Protein AF-0000000070640146 (afdb_homodimer)

Solvent-accessible surface area (backbone atoms only — not comparable to full-atom values): 14540 Å² total; per-residue (Å²): 124,73,71,63,58,60,56,58,58,54,58,60,63,57,60,62,78,69,73,69,47,45,34,72,74,40,55,66,82,54,18,33,66,17,26,16,52,87,14,28,31,23,23,22,41,77,42,73,42,95,86,69,48,80,44,79,46,31,33,68,44,93,46,73,46,85,97,49,52,57,40,66,66,50,68,70,32,32,51,48,44,71,47,64,44,87,34,57,41,75,74,30,68,67,73,58,39,98,60,29,64,63,31,42,44,30,68,63,12,51,75,62,26,62,69,59,54,51,50,50,52,34,21,36,63,55,71,52,57,94,90,123,71,69,62,60,59,56,57,57,54,57,62,64,56,58,63,78,67,72,71,46,47,35,72,73,40,56,64,80,55,17,32,66,15,26,15,51,88,15,26,32,23,23,22,40,75,42,73,42,95,85,67,48,78,44,78,47,31,34,70,45,94,48,72,46,85,97,48,52,57,40,67,65,49,68,70,31,32,50,48,43,70,46,62,44,88,32,54,45,76,76,29,68,66,74,59,39,94,64,30,62,62,30,41,43,30,68,64,12,50,75,62,26,61,68,60,54,51,49,50,52,33,24,37,63,53,72,55,54,97,97

InterPro domains:
  IPR009489 PAR1 [PF06521] (21-127)
  IPR009489 PAR1 [PTHR33649] (4-128)

Sequence (262 aa):
MASILFLLFSFLLLHGAQAEIICENLPIGLCSFSIAFSGKRCVLENNVKDNGNMEYQCNSSEIFVKDMNEWIESDKCLNACGLHRKTVGISSDSLLEPHFLARLCSDSCYKNCPNIVDLYHNLAIGEVNNIMASILFLLFSFLLLHGAQAEIICENLPIGLCSFSIAFSGKRCVLENNVKDNGNMEYQCNSSEIFVKDM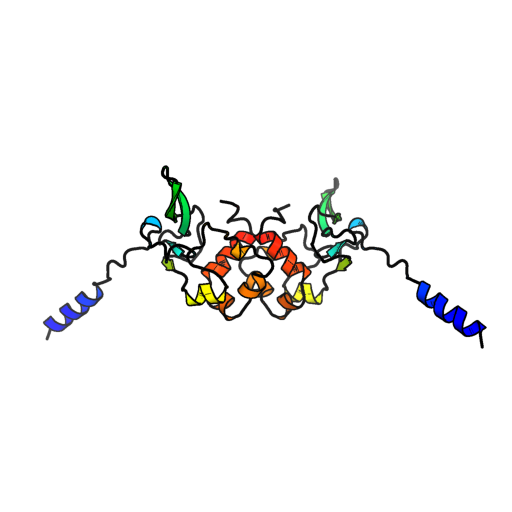NEWIESDKCLNACGLHRKTVGISSDSLLEPHFLARLCSDSCYKNCPNIVDLYHNLAIGEVNNI

Secondary structure (DSSP, 8-state):
-HHHHHHHHHHHT---------GGGS-GGGTTTEE-TTSEEEEEEEEE-TTS-EEEEEEEEEEEPTT--SEE--HHHHHHTT--S--BSSS-HHHHSTTHHHHHTSHHHHTT-HHHHHHHHHHHTTSS---/--HHHHHHHHHHT---------GGGS-GGGTTTEE-TTSEEEEEEEEE-TTS-EEEEEEEEEEE-TT--SEE--HHHHHHTT--S--BSSS-HHHHSTTHHHHHTSHHHHTT-HHHHHHHHHHHTTSSTT-

Radius of gyration: 26.01 Å; Cα contacts (8 Å, |Δi|>4): 444; chains: 2; bounding box: 49×79×85 Å

pLDDT: mean 85.55, std 16.26, range [40.66, 97.75]

Foldseek 3Di:
DVVVVVVVVVVVVCPPVPPWDDQQPDDLQFFQLAATQVQFHKFWAWDQDPVRDIDITIHTDPAGDPPDHGDTFDPQLCVQLPHGSNAGALCGPCLVDPCSVVSCPDCSHVVRRVSSVRSSVCVVVCVRPRD/DVVVVVVVVVVVVCPPVPPWDDQQPDDLQFFQLAATQVQFHKFWAWDQDPVRDIDITIHTDPAGDPPDHGDTFDPQLCVQLPHGSNAGALCGPCLVDPCSVVSCPDCSHVVRRVSSVRSSVCVVVVNRPDD

Structure (mmCIF, N/CA/C/O backbone):
data_AF-0000000070640146-model_v1
#
loop_
_entity.id
_entity.type
_entity.pdbx_description
1 polymer 'Putative PAR1'
#
loop_
_atom_site.group_PDB
_atom_site.id
_atom_site.type_symbol
_atom_site.label_atom_id
_atom_site.label_alt_id
_atom_site.label_comp_id
_atom_site.label_asym_id
_atom_site.label_entity_id
_atom_site.label_seq_id
_atom_site.pdbx_PDB_ins_code
_atom_site.Cartn_x
_atom_site.Cartn_y
_atom_site.Cartn_z
_atom_site.occupancy
_atom_site.B_iso_or_equiv
_atom_site.auth_seq_id
_atom_site.auth_comp_id
_atom_site.auth_asym_id
_atom_site.auth_atom_id
_atom_site.pdbx_PDB_model_num
ATOM 1 N N . MET A 1 1 ? 30.328 -38.594 -40.031 1 44.66 1 MET A N 1
ATOM 2 C CA . MET A 1 1 ? 30.359 -37.375 -39.25 1 44.66 1 MET A CA 1
ATOM 3 C C . MET A 1 1 ? 29.016 -36.625 -39.281 1 44.66 1 MET A C 1
ATOM 5 O O . MET A 1 1 ? 28.828 -35.625 -38.625 1 44.66 1 MET A O 1
ATOM 9 N N . ALA A 1 2 ? 28.266 -36.875 -40.375 1 56.25 2 ALA A N 1
ATOM 10 C CA . ALA A 1 2 ? 27.016 -36.125 -40.562 1 56.25 2 ALA A CA 1
ATOM 11 C C . ALA A 1 2 ? 25.938 -36.594 -39.594 1 56.25 2 ALA A C 1
ATOM 13 O O . ALA A 1 2 ? 25.062 -35.812 -39.219 1 56.25 2 ALA A O 1
ATOM 14 N N . SER A 1 3 ? 26 -37.844 -39.094 1 58.62 3 SER A N 1
ATOM 15 C CA . SER A 1 3 ? 24.891 -38.406 -38.312 1 58.62 3 SER A CA 1
ATOM 16 C C . SER A 1 3 ? 24.875 -37.812 -36.906 1 58.62 3 SER A C 1
ATOM 18 O O . SER A 1 3 ? 23.844 -37.781 -36.219 1 58.62 3 SER A O 1
ATOM 20 N N . ILE A 1 4 ? 26.141 -37.344 -36.438 1 57.31 4 ILE A N 1
ATOM 21 C CA . ILE A 1 4 ? 26.219 -36.938 -35.062 1 57.31 4 ILE A CA 1
ATOM 22 C C . ILE A 1 4 ? 25.516 -35.594 -34.875 1 57.31 4 ILE A C 1
ATOM 24 O O . ILE A 1 4 ? 24.906 -35.344 -33.844 1 57.31 4 ILE A O 1
ATOM 28 N N . LEU A 1 5 ? 25.469 -34.781 -36.031 1 55 5 LEU A N 1
ATOM 29 C CA . LEU A 1 5 ? 24.906 -33.438 -35.844 1 55 5 LEU A CA 1
ATOM 30 C C . LEU A 1 5 ? 23.391 -33.531 -35.688 1 55 5 LEU A C 1
ATOM 32 O O . LEU A 1 5 ? 22.812 -32.688 -35 1 55 5 LEU A O 1
ATOM 36 N N . PHE A 1 6 ? 22.75 -34.625 -36.312 1 52.22 6 PHE A N 1
ATOM 37 C CA . PHE A 1 6 ? 21.297 -34.625 -36.219 1 52.22 6 PHE A CA 1
ATOM 38 C C . PHE A 1 6 ? 20.859 -34.906 -34.781 1 52.22 6 PHE A C 1
ATOM 40 O O . PHE A 1 6 ? 19.797 -34.5 -34.344 1 52.22 6 PHE A O 1
ATOM 47 N N . LEU A 1 7 ? 21.719 -35.781 -34 1 52.28 7 LEU A N 1
ATOM 48 C CA . LEU A 1 7 ? 21.266 -36.188 -32.688 1 52.28 7 LEU A CA 1
ATOM 49 C C . LEU A 1 7 ? 21.344 -35 -31.719 1 52.28 7 LEU A C 1
ATOM 51 O O . LEU A 1 7 ? 20.656 -34.969 -30.688 1 52.28 7 LEU A O 1
ATOM 55 N N . LEU A 1 8 ? 22.344 -34.031 -32.031 1 53.03 8 LEU A N 1
ATOM 56 C CA . LEU A 1 8 ? 22.469 -33 -31.047 1 53.03 8 LEU A CA 1
ATOM 57 C C . LEU A 1 8 ? 21.234 -32.094 -31.047 1 53.03 8 LEU A C 1
ATOM 59 O O . LEU A 1 8 ? 20.828 -31.578 -30.016 1 53.03 8 LEU A O 1
ATOM 63 N N . PHE A 1 9 ? 20.766 -31.859 -32.344 1 50.16 9 PHE A N 1
ATOM 64 C CA . PHE A 1 9 ? 19.641 -30.938 -32.344 1 50.16 9 PHE A CA 1
ATOM 65 C C . PHE A 1 9 ? 18.422 -31.562 -31.703 1 50.16 9 PHE A C 1
ATOM 67 O O . PHE A 1 9 ? 17.484 -30.859 -31.328 1 50.16 9 PHE A O 1
ATOM 74 N N . SER A 1 10 ? 18.328 -32.938 -31.828 1 48.81 10 SER A N 1
ATOM 75 C CA . SER A 1 10 ? 17.109 -33.469 -31.219 1 48.81 10 SER A CA 1
ATOM 76 C C . SER A 1 10 ? 17.078 -33.219 -29.719 1 48.81 10 SER A C 1
ATOM 78 O O . SER A 1 10 ? 16.078 -33.469 -29.062 1 48.81 10 SER A O 1
ATOM 80 N N . PHE A 1 11 ? 18.297 -33.312 -29.078 1 49.56 11 PHE A N 1
ATOM 81 C CA . PHE A 1 11 ? 18.219 -33.125 -27.641 1 49.56 11 PHE A CA 1
ATOM 82 C C . PHE A 1 11 ? 17.594 -31.781 -27.297 1 49.56 11 PHE A C 1
ATOM 84 O O . PHE A 1 11 ? 16.953 -31.625 -26.25 1 49.56 11 PHE A O 1
ATOM 91 N N . LEU A 1 12 ? 17.922 -30.859 -28.078 1 46.97 12 LEU A N 1
ATOM 92 C CA . LEU A 1 12 ? 17.406 -29.562 -27.672 1 46.97 12 LEU A CA 1
ATOM 93 C C . LEU A 1 12 ? 15.875 -29.531 -27.75 1 46.97 12 LEU A C 1
ATOM 95 O O . LEU A 1 12 ? 15.242 -28.609 -27.234 1 46.97 12 LEU A O 1
ATOM 99 N N . LEU A 1 13 ? 15.352 -30.156 -28.734 1 42.88 13 LEU A N 1
ATOM 100 C CA . LEU A 1 13 ? 13.891 -30.078 -28.781 1 42.88 13 LEU A CA 1
ATOM 101 C C . LEU A 1 13 ? 13.281 -30.766 -27.547 1 42.88 13 LEU A C 1
ATOM 103 O O . LEU A 1 13 ? 12.086 -31.062 -27.531 1 42.88 13 LEU A O 1
ATOM 107 N N . LEU A 1 14 ? 14.047 -31.594 -26.828 1 42.25 14 LEU A N 1
ATOM 108 C CA . LEU A 1 14 ? 13.375 -31.875 -25.562 1 42.25 14 LEU A CA 1
ATOM 109 C C . LEU A 1 14 ? 12.883 -30.594 -24.906 1 42.25 14 LEU A C 1
ATOM 111 O O . LEU A 1 14 ? 13.633 -29.953 -24.172 1 42.25 14 LEU A O 1
ATOM 115 N N . HIS A 1 15 ? 12.562 -29.594 -25.719 1 45 15 HIS A N 1
ATOM 116 C CA . HIS A 1 15 ? 11.766 -28.625 -24.969 1 45 15 HIS A CA 1
ATOM 117 C C . HIS A 1 15 ? 10.914 -29.312 -23.906 1 45 15 HIS A C 1
ATOM 119 O O . HIS A 1 15 ? 10.016 -30.094 -24.234 1 45 15 HIS A O 1
ATOM 125 N N . GLY A 1 16 ? 11.484 -29.969 -22.938 1 44.66 16 GLY A N 1
ATOM 126 C CA . GLY A 1 16 ? 10.727 -30.391 -21.781 1 44.66 16 GLY A CA 1
ATOM 127 C C . GLY A 1 16 ? 9.344 -29.766 -21.703 1 44.66 16 GLY A C 1
ATOM 128 O O . GLY A 1 16 ? 9.18 -28.594 -22.031 1 44.66 16 GLY A O 1
ATOM 129 N N . ALA A 1 17 ? 8.281 -30.297 -22.062 1 48.28 17 ALA A N 1
ATOM 130 C CA . ALA A 1 17 ? 6.941 -29.891 -21.656 1 48.28 17 ALA A CA 1
ATOM 131 C C . ALA A 1 17 ? 6.98 -29.094 -20.359 1 48.28 17 ALA A C 1
ATOM 133 O O . ALA A 1 17 ? 7.074 -29.656 -19.281 1 48.28 17 ALA A O 1
ATOM 134 N N . GLN A 1 18 ? 8 -28.203 -20.281 1 58 18 GLN A N 1
ATOM 135 C CA . GLN A 1 18 ? 7.898 -27.438 -19.031 1 58 18 GLN A CA 1
ATOM 136 C C . GLN A 1 18 ? 6.438 -27.188 -18.656 1 58 18 GLN A C 1
ATOM 138 O O . GLN A 1 18 ? 5.645 -26.734 -19.484 1 58 18 GLN A O 1
ATOM 143 N N . ALA A 1 19 ? 5.871 -28.078 -18 1 74.81 19 ALA A N 1
ATOM 144 C CA . ALA A 1 19 ? 4.492 -27.922 -17.531 1 74.81 19 ALA A CA 1
ATOM 145 C C . ALA A 1 19 ? 4.223 -26.5 -17.047 1 74.81 19 ALA A C 1
ATOM 147 O O . ALA A 1 19 ? 5 -25.953 -16.266 1 74.81 19 ALA A O 1
ATOM 148 N N . GLU A 1 20 ? 3.492 -25.688 -17.828 1 92.31 20 GLU A N 1
ATOM 149 C CA . GLU A 1 20 ? 3.037 -24.359 -17.422 1 92.31 20 GLU A CA 1
ATOM 150 C C . GLU A 1 20 ? 2.545 -24.359 -15.969 1 92.31 20 GLU A C 1
ATOM 152 O O . GLU A 1 20 ? 1.999 -25.359 -15.5 1 92.31 20 GLU A O 1
ATOM 157 N N . ILE A 1 21 ? 2.945 -23.391 -15.25 1 96.19 21 ILE A N 1
ATOM 158 C CA . ILE A 1 21 ? 2.434 -23.266 -13.891 1 96.19 21 ILE A CA 1
ATOM 159 C C . ILE A 1 21 ? 0.925 -23.031 -13.93 1 96.19 21 ILE A C 1
ATOM 161 O O . ILE A 1 21 ? 0.461 -22.016 -14.469 1 96.19 21 ILE A O 1
ATOM 165 N N . ILE A 1 22 ? 0.219 -23.953 -13.516 1 97.38 22 ILE A N 1
ATOM 166 C CA . ILE A 1 22 ? -1.214 -23.875 -13.258 1 97.38 22 ILE A CA 1
ATOM 167 C C . ILE A 1 22 ? -1.473 -23.875 -11.758 1 97.38 22 ILE A C 1
ATOM 169 O O . ILE A 1 22 ? -1.086 -24.828 -11.055 1 97.38 22 ILE A O 1
ATOM 173 N N . CYS A 1 23 ? -2.16 -22.828 -11.234 1 97.75 23 CYS A N 1
ATOM 174 C CA . CYS A 1 23 ? -2.266 -22.656 -9.789 1 97.75 23 CYS A CA 1
ATOM 175 C C . CYS A 1 23 ? -2.916 -23.875 -9.141 1 97.75 23 CYS A C 1
ATOM 177 O O . CYS A 1 23 ? -2.424 -24.375 -8.133 1 97.75 23 CYS A O 1
ATOM 179 N N . GLU A 1 24 ? -3.947 -24.484 -9.75 1 97.38 24 GLU A N 1
ATOM 180 C CA . GLU A 1 24 ? -4.719 -25.594 -9.211 1 97.38 24 GLU A CA 1
ATOM 181 C C . GLU A 1 24 ? -3.859 -26.859 -9.102 1 97.38 24 GLU A C 1
ATOM 183 O O . GLU A 1 24 ? -4.203 -27.781 -8.359 1 97.38 24 GLU A O 1
ATOM 188 N N . ASN A 1 25 ? -2.729 -26.781 -9.812 1 96.75 25 ASN A N 1
ATOM 189 C CA . ASN A 1 25 ? -1.86 -27.953 -9.82 1 96.75 25 ASN A CA 1
ATOM 190 C C . ASN A 1 25 ? -0.647 -27.766 -8.914 1 96.75 25 ASN A C 1
ATOM 192 O O . ASN A 1 25 ? 0.184 -28.672 -8.789 1 96.75 25 ASN A O 1
ATOM 196 N N . LEU A 1 26 ? -0.519 -26.609 -8.328 1 96.12 26 LEU A N 1
ATOM 197 C CA . LEU A 1 26 ? 0.633 -26.359 -7.469 1 96.12 26 LEU A CA 1
ATOM 198 C C . LEU A 1 26 ? 0.457 -27 -6.102 1 96.12 26 LEU A C 1
ATOM 200 O O . LEU A 1 26 ? -0.642 -26.984 -5.543 1 96.12 26 LEU A O 1
ATOM 204 N N . PRO A 1 27 ? 1.642 -27.594 -5.66 1 95.06 27 PRO A N 1
ATOM 205 C CA . PRO A 1 27 ? 1.584 -27.984 -4.25 1 95.06 27 PRO A CA 1
ATOM 206 C C . PRO A 1 27 ? 1.305 -26.812 -3.322 1 95.06 27 PRO A C 1
ATOM 208 O O . PRO A 1 27 ? 1.714 -25.672 -3.613 1 95.06 27 PRO A O 1
ATOM 211 N N . ILE A 1 28 ? 0.659 -27.094 -2.158 1 93.94 28 ILE A N 1
ATOM 212 C CA . ILE A 1 28 ? 0.266 -26.078 -1.187 1 93.94 28 ILE A CA 1
ATOM 213 C C . ILE A 1 28 ? 1.483 -25.25 -0.789 1 93.94 28 ILE A C 1
ATOM 215 O O . ILE A 1 28 ? 1.383 -24.031 -0.624 1 93.94 28 ILE A O 1
ATOM 219 N N . GLY A 1 29 ? 2.605 -25.891 -0.676 1 93.81 29 GLY A N 1
ATOM 220 C CA . GLY A 1 29 ? 3.82 -25.234 -0.225 1 93.81 29 GLY A CA 1
ATOM 221 C C . GLY A 1 29 ? 4.438 -24.328 -1.281 1 93.81 29 GLY A C 1
ATOM 222 O O . GLY A 1 29 ? 5.441 -23.656 -1.023 1 93.81 29 GLY A O 1
ATOM 223 N N . LEU A 1 30 ? 3.783 -24.141 -2.438 1 95.75 30 LEU A N 1
ATOM 224 C CA . LEU A 1 30 ? 4.312 -23.312 -3.512 1 95.75 30 LEU A CA 1
ATOM 225 C C . LEU A 1 30 ? 3.242 -22.359 -4.047 1 95.75 30 LEU A C 1
ATOM 227 O O . LEU A 1 30 ? 3.465 -21.656 -5.035 1 95.75 30 LEU A O 1
ATOM 231 N N . CYS A 1 31 ? 2.168 -22.25 -3.381 1 96.31 31 CYS A N 1
ATOM 232 C CA . CYS A 1 31 ? 0.994 -21.562 -3.898 1 96.31 31 CYS A CA 1
ATOM 233 C C . CYS A 1 31 ? 1.116 -20.062 -3.695 1 96.31 31 CYS A C 1
ATOM 235 O O . CYS A 1 31 ? 1.128 -19.297 -4.664 1 96.31 31 CYS A O 1
ATOM 237 N N . SER A 1 32 ? 1.193 -19.734 -2.408 1 95.5 32 SER A N 1
ATOM 238 C CA . SER A 1 32 ? 1.231 -18.312 -2.082 1 95.5 32 SER A CA 1
ATOM 239 C C . SER A 1 32 ? 2.441 -17.625 -2.715 1 95.5 32 SER A C 1
ATOM 241 O O . SER A 1 32 ? 3.543 -18.188 -2.709 1 95.5 32 SER A O 1
ATOM 243 N N . PHE A 1 33 ? 2.131 -16.469 -3.32 1 96.25 33 PHE A N 1
ATOM 244 C CA . PHE A 1 33 ? 3.141 -15.625 -3.943 1 96.25 33 PHE A CA 1
ATOM 245 C C . PHE A 1 33 ? 3.695 -16.281 -5.203 1 96.25 33 PHE A C 1
ATOM 247 O O . PHE A 1 33 ? 4.891 -16.172 -5.484 1 96.25 33 PHE A O 1
ATOM 254 N N . SER A 1 34 ? 2.852 -16.969 -5.848 1 96.38 34 SER A N 1
ATOM 255 C CA . SER A 1 34 ? 3.139 -17.5 -7.18 1 96.38 34 SER A CA 1
ATOM 256 C C . SER A 1 34 ? 2.229 -16.875 -8.227 1 96.38 34 SER A C 1
ATOM 258 O O . SER A 1 34 ? 1.153 -16.359 -7.902 1 96.38 34 SER A O 1
ATOM 260 N N . ILE A 1 35 ? 2.754 -16.859 -9.406 1 97.56 35 ILE A N 1
ATOM 261 C CA . ILE A 1 35 ? 2.008 -16.359 -10.555 1 97.56 35 ILE A CA 1
ATOM 262 C C . ILE A 1 35 ? 1.933 -17.422 -11.633 1 97.56 35 ILE A C 1
ATOM 264 O O . ILE A 1 35 ? 2.953 -18 -12.023 1 97.56 35 ILE A O 1
ATOM 268 N N . ALA A 1 36 ? 0.757 -17.656 -12.094 1 97.75 36 ALA A N 1
ATOM 269 C CA . ALA A 1 36 ? 0.509 -18.703 -13.094 1 97.75 36 ALA A CA 1
ATOM 270 C C . ALA A 1 36 ? 1.007 -18.266 -14.469 1 97.75 36 ALA A C 1
ATOM 272 O O . ALA A 1 36 ? 1.354 -17.109 -14.672 1 97.75 36 ALA A O 1
ATOM 273 N N . PHE A 1 37 ? 1.098 -19.234 -15.352 1 96.12 37 PHE A N 1
ATOM 274 C CA . PHE A 1 37 ? 1.441 -18.984 -16.75 1 96.12 37 PHE A CA 1
ATOM 275 C C . PHE A 1 37 ? 0.493 -17.969 -17.375 1 96.12 37 PHE A C 1
ATOM 277 O O . PHE A 1 37 ? 0.909 -17.141 -18.188 1 96.12 37 PHE A O 1
ATOM 284 N N . SER A 1 38 ? -0.717 -18 -16.969 1 95.25 38 SER A N 1
ATOM 285 C CA . SER A 1 38 ? -1.745 -17.094 -17.469 1 95.25 38 SER A CA 1
ATOM 286 C C . SER A 1 38 ? -1.479 -15.656 -17.016 1 95.25 38 SER A C 1
ATOM 288 O O . SER A 1 38 ? -2.072 -14.719 -17.547 1 95.25 38 SER A O 1
ATOM 290 N N . GLY A 1 39 ? -0.719 -15.484 -15.977 1 96.69 39 GLY A N 1
ATOM 291 C CA . GLY A 1 39 ? -0.465 -14.164 -15.422 1 96.69 39 GLY A CA 1
ATOM 292 C C . GLY A 1 39 ? -1.312 -13.859 -14.195 1 96.69 39 GLY A C 1
ATOM 293 O O . GLY A 1 39 ? -1.171 -12.797 -13.594 1 96.69 39 GLY A O 1
ATOM 294 N N . LYS A 1 40 ? -2.145 -14.859 -13.891 1 96.25 40 LYS A N 1
ATOM 295 C CA . LYS A 1 40 ? -2.98 -14.664 -12.711 1 96.25 40 LYS A CA 1
ATOM 296 C C . LYS A 1 40 ? -2.225 -15.039 -11.438 1 96.25 40 LYS A C 1
ATOM 298 O O . LYS A 1 40 ? -1.468 -16 -11.414 1 96.25 40 LYS A O 1
ATOM 303 N N . ARG A 1 41 ? -2.49 -14.281 -10.375 1 96.06 41 ARG A N 1
ATOM 304 C CA . ARG A 1 41 ? -1.894 -14.633 -9.086 1 96.06 41 ARG A CA 1
ATOM 305 C C . ARG A 1 41 ? -2.539 -15.883 -8.508 1 96.06 41 ARG A C 1
ATOM 307 O O . ARG A 1 41 ? -3.76 -16.047 -8.562 1 96.06 41 ARG A O 1
ATOM 314 N N . CYS A 1 42 ? -1.696 -16.703 -7.953 1 96.31 42 CYS A N 1
ATOM 315 C CA . CYS A 1 42 ? -2.209 -17.859 -7.219 1 96.31 42 CYS A CA 1
ATOM 316 C C . CYS A 1 42 ? -2.566 -17.469 -5.789 1 96.31 42 CYS A C 1
ATOM 318 O O . CYS A 1 42 ? -1.905 -16.625 -5.184 1 96.31 42 CYS A O 1
ATOM 320 N N . VAL A 1 43 ? -3.627 -18.188 -5.258 1 95.5 43 VAL A N 1
ATOM 321 C CA . VAL A 1 43 ? -4.105 -17.859 -3.92 1 95.5 43 VAL A CA 1
ATOM 322 C C . VAL A 1 43 ? -4.461 -19.125 -3.16 1 95.5 43 VAL A C 1
ATOM 324 O O . VAL A 1 43 ? -5.152 -20 -3.691 1 95.5 43 VAL A O 1
ATOM 327 N N . LEU A 1 44 ? -3.871 -19.203 -1.942 1 94.69 44 LEU A N 1
ATOM 328 C CA . LEU A 1 44 ? -4.211 -20.297 -1.046 1 94.69 44 LEU A CA 1
ATOM 329 C C . LEU A 1 44 ? -5.512 -20.016 -0.301 1 94.69 44 LEU A C 1
ATOM 331 O O . LEU A 1 44 ? -5.68 -18.938 0.265 1 94.69 44 LEU A O 1
ATOM 335 N N . GLU A 1 45 ? -6.422 -20.938 -0.385 1 93.25 45 GLU A N 1
ATOM 336 C CA . GLU A 1 45 ? -7.695 -20.828 0.313 1 93.25 45 GLU A CA 1
ATOM 337 C C . GLU A 1 45 ? -7.914 -22 1.266 1 93.25 45 GLU A C 1
ATOM 339 O O . GLU A 1 45 ? -7.391 -23.094 1.04 1 93.25 45 GLU A O 1
ATOM 344 N N . ASN A 1 46 ? -8.516 -21.562 2.346 1 90.75 46 ASN A N 1
ATOM 345 C CA . ASN A 1 46 ? -8.875 -22.625 3.271 1 90.75 46 ASN A CA 1
ATOM 346 C C . ASN A 1 46 ? -10.391 -22.781 3.395 1 90.75 46 ASN A C 1
ATOM 348 O O . ASN A 1 46 ? -11.117 -21.781 3.357 1 90.75 46 ASN A O 1
ATOM 352 N N . ASN A 1 47 ? -10.82 -23.953 3.229 1 87.88 47 ASN A N 1
ATOM 353 C CA . ASN A 1 47 ? -12.242 -24.266 3.365 1 87.88 47 ASN A CA 1
ATOM 354 C C . ASN A 1 47 ? -12.477 -25.328 4.449 1 87.88 47 ASN A C 1
ATOM 356 O O . ASN A 1 47 ? -11.641 -26.203 4.66 1 87.88 47 ASN A O 1
ATOM 360 N N . VAL A 1 48 ? -13.5 -24.984 5.219 1 86.44 48 VAL A N 1
ATOM 361 C CA . VAL A 1 48 ? -13.898 -25.969 6.211 1 86.44 48 VAL A CA 1
ATOM 362 C C . VAL A 1 48 ? -14.805 -27.016 5.559 1 86.44 48 VAL A C 1
ATOM 364 O O . VAL A 1 48 ? -15.828 -26.672 4.961 1 86.44 48 VAL A O 1
ATOM 367 N N . LYS A 1 49 ? -1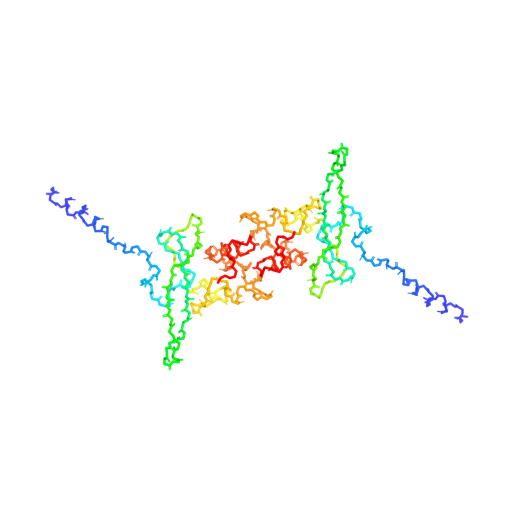4.375 -28.25 5.707 1 81.94 49 LYS A N 1
ATOM 368 C CA . LYS A 1 49 ? -15.203 -29.344 5.191 1 81.94 49 LYS A CA 1
ATOM 369 C C . LYS A 1 49 ? -16.344 -29.672 6.152 1 81.94 49 LYS A C 1
ATOM 371 O O . LYS A 1 49 ? -16.344 -29.203 7.297 1 81.94 49 LYS A O 1
ATOM 376 N N . ASP A 1 50 ? -17.328 -30.438 5.574 1 85.81 50 ASP A N 1
ATOM 377 C CA . ASP A 1 50 ? -18.484 -30.859 6.352 1 85.81 50 ASP A CA 1
ATOM 378 C C . ASP A 1 50 ? -18.062 -31.562 7.637 1 85.81 50 ASP A C 1
ATOM 380 O O . ASP A 1 50 ? -18.734 -31.438 8.664 1 85.81 50 ASP A O 1
ATOM 384 N N . ASN A 1 51 ? -17.062 -32.156 7.598 1 88.69 51 ASN A N 1
ATOM 385 C CA . ASN A 1 51 ? -16.609 -32.906 8.758 1 88.69 51 ASN A CA 1
ATOM 386 C C . ASN A 1 51 ? -15.883 -32.031 9.758 1 88.69 51 ASN A C 1
ATOM 388 O O . ASN A 1 51 ? -15.383 -32.5 10.781 1 88.69 51 ASN A O 1
ATOM 392 N N . GLY A 1 52 ? -15.766 -30.781 9.484 1 85.5 52 GLY A N 1
ATOM 393 C CA . GLY A 1 52 ? -15.141 -29.828 10.383 1 85.5 52 GLY A CA 1
ATOM 394 C C . GLY A 1 52 ? -13.664 -29.625 10.109 1 85.5 52 GLY A C 1
ATOM 395 O O . GLY A 1 52 ? -13.023 -28.766 10.719 1 85.5 52 GLY A O 1
ATOM 396 N N . ASN A 1 53 ? -13.078 -30.531 9.203 1 87.25 53 ASN A N 1
ATOM 397 C CA . ASN A 1 53 ? -11.656 -30.422 8.906 1 87.25 53 ASN A CA 1
ATOM 398 C C . ASN A 1 53 ? -11.375 -29.281 7.93 1 87.25 53 ASN A C 1
ATOM 400 O O . ASN A 1 53 ? -12.156 -29.047 7.004 1 87.25 53 ASN A O 1
ATOM 404 N N . MET A 1 54 ? -10.203 -28.578 8.234 1 85.19 54 MET A N 1
ATOM 405 C CA . MET A 1 54 ? -9.766 -27.516 7.332 1 85.19 54 MET A CA 1
ATOM 406 C C . MET A 1 54 ? -8.938 -28.078 6.18 1 85.19 54 MET A C 1
ATOM 408 O O . MET A 1 54 ? -8.062 -28.922 6.391 1 85.19 54 MET A O 1
ATOM 412 N N . GLU A 1 55 ? -9.359 -27.844 4.918 1 90.75 55 GLU A N 1
ATOM 413 C CA . GLU A 1 55 ? -8.625 -28.25 3.729 1 90.75 55 GLU A CA 1
ATOM 414 C C . GLU A 1 55 ? -8.117 -27.047 2.949 1 90.75 55 GLU A C 1
ATOM 416 O O . GLU A 1 55 ? -8.852 -26.078 2.752 1 90.75 55 GLU A O 1
ATOM 421 N N . TYR A 1 56 ? -6.809 -27.156 2.607 1 93.19 56 TYR A N 1
ATOM 422 C CA . TYR A 1 56 ? -6.207 -26.094 1.814 1 93.19 56 TYR A CA 1
ATOM 423 C C . TYR A 1 56 ? -6.234 -26.438 0.33 1 93.19 56 TYR A C 1
ATOM 425 O O . TYR A 1 56 ? -6.039 -27.594 -0.049 1 93.19 56 TYR A O 1
ATOM 433 N N . GLN A 1 57 ? -6.531 -25.391 -0.432 1 94.56 57 GLN A N 1
ATOM 434 C CA . GLN A 1 57 ? -6.5 -25.531 -1.885 1 94.56 57 GLN A CA 1
ATOM 435 C C . GLN A 1 57 ? -5.84 -24.312 -2.533 1 94.56 57 GLN A C 1
ATOM 437 O O . GLN A 1 57 ? -6.035 -23.188 -2.088 1 94.56 57 GLN A O 1
ATOM 442 N N . CYS A 1 58 ? -5.094 -24.531 -3.523 1 96.38 58 CYS A N 1
ATOM 443 C CA . CYS A 1 58 ? -4.504 -23.469 -4.32 1 96.38 58 CYS A CA 1
ATOM 444 C C . CYS A 1 58 ? -5.371 -23.156 -5.535 1 96.38 58 CYS A C 1
ATOM 446 O O . CYS A 1 58 ? -5.691 -24.047 -6.32 1 96.38 58 CYS A O 1
ATOM 448 N N . ASN A 1 59 ? -5.781 -21.891 -5.676 1 96.38 59 ASN A N 1
ATOM 449 C CA . ASN A 1 59 ? -6.652 -21.469 -6.766 1 96.38 59 ASN A CA 1
ATOM 450 C C . ASN A 1 59 ? -6.074 -20.266 -7.512 1 96.38 59 ASN A C 1
ATOM 452 O O . ASN A 1 59 ? -5.152 -19.609 -7.023 1 96.38 59 ASN A O 1
ATOM 456 N N . SER A 1 60 ? -6.602 -20.062 -8.688 1 95.88 60 SER A N 1
ATOM 457 C CA . SER A 1 60 ? -6.266 -18.844 -9.422 1 95.88 60 SER A CA 1
ATOM 458 C C . SER A 1 60 ? -7.129 -17.672 -8.969 1 95.88 60 SER A C 1
ATOM 460 O O . SER A 1 60 ? -8.344 -17.797 -8.828 1 95.88 60 SER A O 1
ATOM 462 N N . SER A 1 6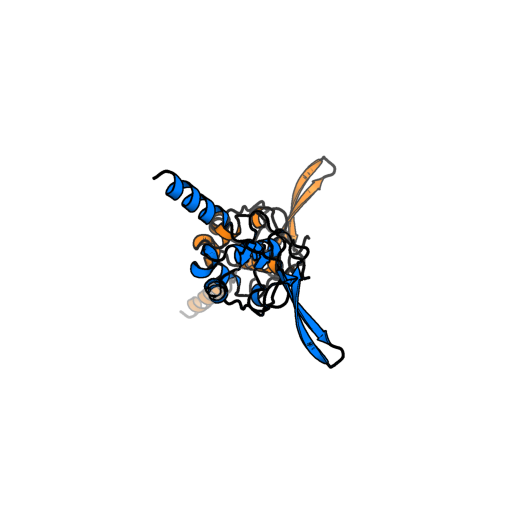1 ? -6.488 -16.594 -8.672 1 93.62 61 SER A N 1
ATOM 463 C CA . SER A 1 61 ? -7.246 -15.391 -8.359 1 93.62 61 SER A CA 1
ATOM 464 C C . SER A 1 61 ? -7.691 -14.672 -9.625 1 93.62 61 SER A C 1
ATOM 466 O O . SER A 1 61 ? -7.367 -15.102 -10.734 1 93.62 61 SER A O 1
ATOM 468 N N . GLU A 1 62 ? -8.539 -13.641 -9.469 1 91.88 62 GLU A N 1
ATOM 469 C CA . GLU A 1 62 ? -8.953 -12.805 -10.594 1 91.88 62 GLU A CA 1
ATOM 470 C C . GLU A 1 62 ? -7.949 -11.68 -10.844 1 91.88 62 GLU A C 1
ATOM 472 O O . GLU A 1 62 ? -8.164 -10.836 -11.719 1 91.88 62 GLU A O 1
ATOM 477 N N . ILE A 1 63 ? -6.891 -11.648 -10.109 1 92.75 63 ILE A N 1
ATOM 478 C CA . ILE A 1 63 ? -5.93 -10.555 -10.195 1 92.75 63 ILE A CA 1
ATOM 479 C C . ILE A 1 63 ? -4.824 -10.922 -11.18 1 92.75 63 ILE A C 1
ATOM 481 O O . ILE A 1 63 ? -4.094 -11.898 -10.977 1 92.75 63 ILE A O 1
ATOM 485 N N . PHE A 1 64 ? -4.648 -10.047 -12.188 1 93.25 64 PHE A N 1
ATOM 486 C CA . PHE A 1 64 ? -3.615 -10.227 -13.203 1 93.25 64 PHE A CA 1
ATOM 487 C C . PHE A 1 64 ? -2.383 -9.391 -12.867 1 93.25 64 PHE A C 1
ATOM 489 O O . PHE A 1 64 ? -2.502 -8.258 -12.398 1 93.25 64 PHE A O 1
ATOM 496 N N . VAL A 1 65 ? -1.224 -9.977 -13.07 1 94.12 65 VAL A N 1
ATOM 497 C CA . VAL A 1 65 ? 0.045 -9.281 -12.891 1 94.12 65 VAL A CA 1
ATOM 498 C C . VAL A 1 65 ? 0.634 -8.914 -14.25 1 94.12 65 VAL A C 1
ATOM 500 O O . VAL A 1 65 ? 0.724 -9.766 -15.141 1 94.12 65 VAL A O 1
ATOM 503 N N . LYS A 1 66 ? 1.002 -7.637 -14.281 1 88.62 66 LYS A N 1
ATOM 504 C CA . LYS A 1 66 ? 1.598 -7.176 -15.531 1 88.62 66 LYS A CA 1
ATOM 505 C C . LYS A 1 66 ? 3.074 -7.555 -15.617 1 88.62 66 LYS A C 1
ATOM 507 O O . LYS A 1 66 ? 3.812 -7.402 -14.641 1 88.62 66 LYS A O 1
ATOM 512 N N . ASP A 1 67 ? 3.545 -8.141 -16.703 1 90.19 67 ASP A N 1
ATOM 513 C CA . ASP A 1 67 ? 4.941 -8.328 -17.094 1 90.19 67 ASP A CA 1
ATOM 514 C C . ASP A 1 67 ? 5.598 -9.43 -16.25 1 90.19 67 ASP A C 1
ATOM 516 O O . ASP A 1 67 ? 6.82 -9.461 -16.109 1 90.19 67 ASP A O 1
ATOM 520 N N . MET A 1 68 ? 4.891 -10.211 -15.523 1 93.94 68 MET A N 1
ATOM 521 C CA . MET A 1 68 ? 5.398 -11.344 -14.758 1 93.94 68 MET A CA 1
ATOM 522 C C . MET A 1 68 ? 4.484 -12.555 -14.906 1 93.94 68 MET A C 1
ATOM 524 O O . MET A 1 68 ? 3.27 -12.445 -14.727 1 93.94 68 MET A O 1
ATOM 528 N N . ASN A 1 69 ? 5.047 -13.617 -15.383 1 95.44 69 ASN A N 1
ATOM 529 C CA . ASN A 1 69 ? 4.336 -14.883 -15.453 1 95.44 69 ASN A CA 1
ATOM 530 C C . ASN A 1 69 ? 5.258 -16.062 -15.125 1 95.44 69 ASN A C 1
ATOM 532 O O . ASN A 1 69 ? 6.48 -15.914 -15.125 1 95.44 69 ASN A O 1
ATOM 536 N N . GLU A 1 70 ? 4.555 -17.156 -14.727 1 95.94 70 GLU A N 1
ATOM 537 C CA . GLU A 1 70 ? 5.301 -18.359 -14.398 1 95.94 70 GLU A CA 1
ATOM 538 C C . GLU A 1 70 ? 6.359 -18.094 -13.336 1 95.94 70 GLU A C 1
ATOM 540 O O . GLU A 1 70 ? 7.527 -18.438 -13.516 1 95.94 70 GLU A O 1
ATOM 545 N N . TRP A 1 71 ? 5.914 -17.516 -12.258 1 97 71 TRP A N 1
ATOM 546 C CA . TRP A 1 71 ? 6.82 -17.078 -11.203 1 97 71 TRP A CA 1
ATOM 547 C C . TRP A 1 71 ? 6.477 -17.75 -9.875 1 97 71 TRP A C 1
ATOM 549 O O . TRP A 1 71 ? 5.305 -17.844 -9.508 1 97 71 TRP A O 1
ATOM 559 N N . ILE A 1 72 ? 7.441 -18.281 -9.258 1 96.38 72 ILE A N 1
ATOM 560 C CA . ILE A 1 72 ? 7.316 -18.75 -7.883 1 96.38 72 ILE A CA 1
ATOM 561 C C . ILE A 1 72 ? 8.328 -18.031 -6.996 1 96.38 72 ILE A C 1
ATOM 563 O O . ILE A 1 72 ? 9.539 -18.156 -7.199 1 96.38 72 ILE A O 1
ATOM 567 N N . GLU A 1 73 ? 7.797 -17.297 -6.027 1 96.31 73 GLU A N 1
ATOM 568 C CA . GLU A 1 73 ? 8.719 -16.609 -5.133 1 96.31 73 GLU A CA 1
ATOM 569 C C . GLU A 1 73 ? 9.516 -17.594 -4.289 1 96.31 73 GLU A C 1
ATOM 571 O O . GLU A 1 73 ? 8.961 -18.578 -3.789 1 96.31 73 GLU A O 1
ATOM 576 N N . SER A 1 74 ? 10.742 -17.375 -4.121 1 94.81 74 SER A N 1
ATOM 577 C CA . SER A 1 74 ? 11.594 -18.297 -3.375 1 94.81 74 SER A CA 1
ATOM 578 C C . SER A 1 74 ? 11.328 -18.203 -1.876 1 94.81 74 SER A C 1
ATOM 580 O O . SER A 1 74 ? 10.844 -17.188 -1.389 1 94.81 74 SER A O 1
ATOM 582 N N . ASP A 1 75 ? 11.695 -19.25 -1.15 1 94.69 75 ASP A N 1
ATOM 583 C CA . ASP A 1 75 ? 11.578 -19.234 0.304 1 94.69 75 ASP A CA 1
ATOM 584 C C . ASP A 1 75 ? 12.531 -18.203 0.915 1 94.69 75 ASP A C 1
ATOM 586 O O . ASP A 1 75 ? 12.211 -17.594 1.931 1 94.69 75 ASP A O 1
ATOM 590 N N . LYS A 1 76 ? 13.641 -18.125 0.323 1 95.06 76 LYS A N 1
ATOM 591 C CA . LYS A 1 76 ? 14.602 -17.125 0.787 1 95.06 76 LYS A CA 1
ATOM 592 C C . LYS A 1 76 ? 14 -15.719 0.746 1 95.06 76 LYS A C 1
ATOM 594 O O . LYS A 1 76 ? 14.125 -14.961 1.707 1 95.06 76 LYS A O 1
ATOM 599 N N . CYS A 1 77 ? 13.352 -15.438 -0.314 1 94.75 77 CYS A N 1
ATOM 600 C CA . CYS A 1 77 ? 12.688 -14.148 -0.479 1 94.75 77 CYS A CA 1
ATOM 601 C C . CYS A 1 77 ? 11.578 -13.969 0.553 1 94.75 77 CYS A C 1
ATOM 603 O O . CYS A 1 77 ? 11.508 -12.938 1.223 1 94.75 77 CYS A O 1
ATOM 605 N N . LEU A 1 78 ? 10.711 -14.961 0.667 1 95.44 78 LEU A N 1
ATOM 606 C CA . LEU A 1 78 ? 9.602 -14.898 1.615 1 95.44 78 LEU A CA 1
ATOM 607 C C . LEU A 1 78 ? 10.109 -14.641 3.029 1 95.44 78 LEU A C 1
ATOM 609 O O . LEU A 1 78 ? 9.586 -13.781 3.736 1 95.44 78 LEU A O 1
ATOM 613 N N . ASN A 1 79 ? 11.156 -15.336 3.365 1 95.12 79 ASN A N 1
ATOM 614 C CA . ASN A 1 79 ? 11.742 -15.172 4.691 1 95.12 79 ASN A CA 1
ATOM 615 C C . ASN A 1 79 ? 12.305 -13.766 4.879 1 95.12 79 ASN A C 1
ATOM 617 O O . ASN A 1 79 ? 12.156 -13.172 5.945 1 95.12 79 ASN A O 1
ATOM 621 N N . ALA A 1 80 ? 12.922 -13.266 3.846 1 95.38 80 ALA A N 1
ATOM 622 C CA . ALA A 1 80 ? 13.508 -11.93 3.922 1 95.38 80 ALA A CA 1
ATOM 623 C C . ALA A 1 80 ? 12.43 -10.875 4.164 1 95.38 80 ALA A C 1
ATOM 625 O O . ALA A 1 80 ? 12.68 -9.867 4.836 1 95.38 80 ALA A O 1
ATOM 626 N N . CYS A 1 81 ? 11.227 -11.094 3.646 1 95.94 81 CYS A N 1
ATOM 627 C CA . CYS A 1 81 ? 10.125 -10.148 3.797 1 95.94 81 CYS A CA 1
ATOM 628 C C . CYS A 1 81 ? 9.297 -10.469 5.039 1 95.94 81 CYS A C 1
ATOM 630 O O . CYS A 1 81 ? 8.336 -9.766 5.344 1 95.94 81 CYS A O 1
ATOM 632 N N . GLY A 1 82 ? 9.688 -11.594 5.762 1 93.5 82 GLY A N 1
ATOM 633 C CA . GLY A 1 82 ? 8.93 -12.008 6.93 1 93.5 82 GLY A CA 1
ATOM 634 C C . GLY A 1 82 ? 7.613 -12.672 6.582 1 93.5 82 GLY A C 1
ATOM 635 O O . GLY A 1 82 ? 6.645 -12.57 7.336 1 93.5 82 GLY A O 1
ATOM 636 N N . LEU A 1 83 ? 7.512 -13.258 5.398 1 94.56 83 LEU A N 1
ATOM 637 C CA . LEU A 1 83 ? 6.312 -13.945 4.93 1 94.56 83 LEU A CA 1
ATOM 638 C C . LEU A 1 83 ? 6.5 -15.453 4.949 1 94.56 83 LEU A C 1
ATOM 640 O O . LEU A 1 83 ? 7.617 -15.945 5.141 1 94.56 83 LEU A O 1
ATOM 644 N N . HIS A 1 84 ? 5.324 -16.094 4.82 1 90.44 84 HIS A N 1
ATOM 645 C CA . HIS A 1 84 ? 5.324 -17.547 4.859 1 90.44 84 HIS A CA 1
ATOM 646 C C . HIS A 1 84 ? 4.504 -18.125 3.715 1 90.44 84 HIS A C 1
ATOM 648 O O . HIS A 1 84 ? 3.543 -17.516 3.254 1 90.44 84 HIS A O 1
ATOM 654 N N . ARG A 1 85 ? 4.805 -19.344 3.355 1 87.88 85 ARG A N 1
ATOM 655 C CA . ARG A 1 85 ? 4.152 -20.016 2.232 1 87.88 85 ARG A CA 1
ATOM 656 C C . ARG A 1 85 ? 2.693 -20.312 2.549 1 87.88 85 ARG A C 1
ATOM 658 O O . ARG A 1 85 ? 1.854 -20.359 1.648 1 87.88 85 ARG A O 1
ATOM 665 N N . LYS A 1 86 ? 2.514 -20.562 3.783 1 86.31 86 LYS A N 1
ATOM 666 C CA . LYS A 1 86 ? 1.137 -20.906 4.133 1 86.31 86 LYS A CA 1
ATOM 667 C C . LYS A 1 86 ? 0.325 -19.656 4.449 1 86.31 86 LYS A C 1
ATOM 669 O O . LYS A 1 86 ? -0.243 -19.531 5.535 1 86.31 86 LYS A O 1
ATOM 674 N N . THR A 1 87 ? 0.457 -18.75 3.594 1 89.19 87 THR A N 1
ATOM 675 C CA . THR A 1 87 ? -0.334 -17.531 3.686 1 89.19 87 THR A CA 1
ATOM 676 C C . THR A 1 87 ? -1.63 -17.656 2.889 1 89.19 87 THR A C 1
ATOM 678 O O . THR A 1 87 ? -1.6 -17.875 1.677 1 89.19 87 THR A O 1
ATOM 681 N N . VAL A 1 88 ? -2.709 -17.562 3.67 1 89.94 88 VAL A N 1
ATOM 682 C CA . VAL A 1 88 ? -4.016 -17.719 3.039 1 89.94 88 VAL A CA 1
ATOM 683 C C . VAL A 1 88 ? -4.5 -16.359 2.523 1 89.94 88 VAL A C 1
ATOM 685 O O . VAL A 1 88 ? -4.359 -15.344 3.205 1 89.94 88 VAL A O 1
ATOM 688 N N . GLY A 1 89 ? -5.117 -16.328 1.269 1 89.81 89 GLY A N 1
ATOM 689 C CA . GLY A 1 89 ? -5.609 -15.109 0.669 1 89.81 89 GLY A CA 1
ATOM 690 C C . GLY A 1 89 ? -4.539 -14.328 -0.066 1 89.81 89 GLY A C 1
ATOM 691 O O . GLY A 1 89 ? -3.352 -14.648 0.034 1 89.81 89 GLY A O 1
ATOM 692 N N . ILE A 1 90 ? -4.969 -13.32 -0.826 1 84.19 90 ILE A N 1
ATOM 693 C CA . ILE A 1 90 ? -4.055 -12.484 -1.605 1 84.19 90 ILE A CA 1
ATOM 694 C C . ILE A 1 90 ? -3.371 -11.477 -0.692 1 84.19 90 ILE A C 1
ATOM 696 O O . ILE A 1 90 ? -2.166 -11.242 -0.807 1 84.19 90 ILE A O 1
ATOM 700 N N . SER A 1 91 ? -4.148 -10.742 0.181 1 76.38 91 SER A N 1
ATOM 701 C CA . SER A 1 91 ? -3.686 -9.695 1.09 1 76.38 91 SER A CA 1
ATOM 702 C C . SER A 1 91 ? -3.512 -10.234 2.506 1 76.38 91 SER A C 1
ATOM 704 O O . SER A 1 91 ? -4.293 -9.898 3.402 1 76.38 91 SER A O 1
ATOM 706 N N . SER A 1 92 ? -2.49 -11.094 2.678 1 76.94 92 SER A N 1
ATOM 707 C CA . SER A 1 92 ? -2.303 -11.703 3.992 1 76.94 92 SER A CA 1
ATOM 708 C C . SER A 1 92 ? -2.168 -10.641 5.078 1 76.94 92 SER A C 1
ATOM 710 O O . SER A 1 92 ? -1.709 -9.523 4.809 1 76.94 92 SER A O 1
ATOM 712 N N . ASP A 1 93 ? -2.625 -11.055 6.207 1 82.88 93 ASP A N 1
ATOM 713 C CA . ASP A 1 93 ? -2.49 -10.188 7.371 1 82.88 93 ASP A CA 1
ATOM 714 C C . ASP A 1 93 ? -1.047 -9.719 7.547 1 82.88 93 ASP A C 1
ATOM 716 O O . ASP A 1 93 ? -0.801 -8.594 7.977 1 82.88 93 ASP A O 1
ATOM 720 N N . SER A 1 94 ? -0.224 -10.555 7.113 1 85.5 94 SER A N 1
ATOM 721 C CA . SER A 1 94 ? 1.194 -10.25 7.266 1 85.5 94 SER A CA 1
ATOM 722 C C . SER A 1 94 ? 1.585 -9.023 6.445 1 85.5 94 SER A C 1
ATOM 724 O O . SER A 1 94 ? 2.412 -8.219 6.879 1 85.5 94 SER A O 1
ATOM 726 N N . LEU A 1 95 ? 0.975 -8.828 5.289 1 89.5 95 LEU A N 1
ATOM 727 C CA . LEU A 1 95 ? 1.267 -7.699 4.41 1 89.5 95 LEU A CA 1
ATOM 728 C C . LEU A 1 95 ? 0.724 -6.398 4.992 1 89.5 95 LEU A C 1
ATOM 730 O O . LEU A 1 95 ? 1.217 -5.316 4.668 1 89.5 95 LEU A O 1
ATOM 734 N N . LEU A 1 96 ? -0.231 -6.609 5.891 1 88.38 96 LEU A N 1
ATOM 735 C CA . LEU A 1 96 ? -0.957 -5.43 6.352 1 88.38 96 LEU A CA 1
ATOM 736 C C . LEU A 1 96 ? -0.521 -5.039 7.758 1 88.38 96 LEU A C 1
ATOM 738 O O . LEU A 1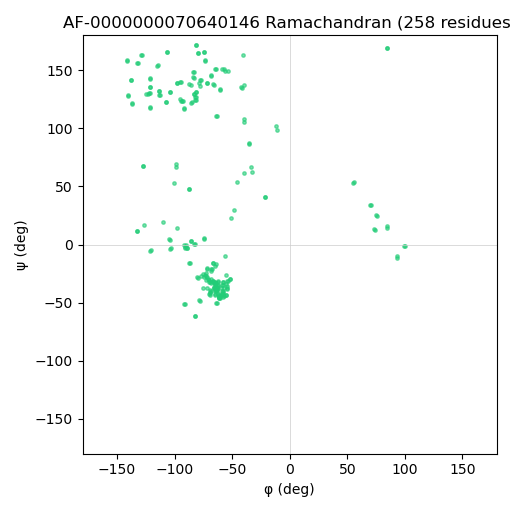 96 ? -1.027 -4.062 8.32 1 88.38 96 LEU A O 1
ATOM 742 N N . GLU A 1 97 ? 0.443 -5.723 8.25 1 88.75 97 GLU A N 1
ATOM 743 C CA . GLU A 1 97 ? 0.943 -5.41 9.586 1 88.75 97 GLU A CA 1
ATOM 744 C C . GLU A 1 97 ? 1.653 -4.059 9.609 1 88.75 97 GLU A C 1
ATOM 746 O O . GLU A 1 97 ? 2.305 -3.68 8.633 1 88.75 97 GLU A O 1
ATOM 751 N N . PRO A 1 98 ? 1.584 -3.174 10.773 1 81.5 98 PRO A N 1
ATOM 752 C CA . PRO A 1 98 ? 2.145 -1.827 10.891 1 81.5 98 PRO A CA 1
ATOM 753 C C . PRO A 1 98 ? 3.646 -1.785 10.609 1 81.5 98 PRO A C 1
ATOM 755 O O . PRO A 1 98 ? 4.16 -0.771 10.133 1 81.5 98 PRO A O 1
ATOM 758 N N . HIS A 1 99 ? 4.41 -2.758 10.469 1 86 99 HIS A N 1
ATOM 759 C CA . HIS A 1 99 ? 5.855 -2.729 10.266 1 86 99 HIS A CA 1
ATOM 760 C C . HIS A 1 99 ? 6.258 -3.533 9.039 1 86 99 HIS A C 1
ATOM 762 O O . HIS A 1 99 ? 7.445 -3.764 8.797 1 86 99 HIS A O 1
ATOM 768 N N . PHE A 1 100 ? 5.344 -3.793 8.266 1 94.31 100 PHE A N 1
ATOM 769 C CA . PHE A 1 100 ? 5.699 -4.594 7.102 1 94.31 100 PHE A CA 1
ATOM 770 C C . PHE A 1 100 ? 6.52 -3.773 6.109 1 94.31 100 PHE A C 1
ATOM 772 O O . PHE A 1 100 ? 7.43 -4.297 5.469 1 94.31 100 PHE A O 1
ATOM 779 N N . LEU A 1 101 ? 6.145 -2.51 6.012 1 95.75 101 LEU A N 1
ATOM 780 C CA . LEU A 1 101 ? 6.871 -1.666 5.07 1 95.75 101 LEU A CA 1
ATOM 781 C C . LEU A 1 101 ? 8.359 -1.64 5.395 1 95.75 101 LEU A C 1
ATOM 783 O O . LEU A 1 101 ? 9.195 -1.562 4.492 1 95.75 101 LEU A O 1
ATOM 787 N N . ALA A 1 102 ? 8.656 -1.742 6.652 1 95.69 102 ALA A N 1
ATOM 788 C CA . ALA A 1 102 ? 10.062 -1.778 7.055 1 95.69 102 ALA A CA 1
ATOM 789 C C . ALA A 1 102 ? 10.766 -2.996 6.465 1 95.69 102 ALA A C 1
ATOM 791 O O . ALA A 1 102 ? 11.898 -2.891 5.977 1 95.69 102 ALA A O 1
ATOM 792 N N . ARG A 1 103 ? 10.078 -4.105 6.523 1 95.81 103 ARG A N 1
ATOM 793 C CA . ARG A 1 103 ? 10.641 -5.328 5.953 1 95.81 103 ARG A CA 1
ATOM 794 C C . ARG A 1 103 ? 10.672 -5.25 4.43 1 95.81 103 ARG A C 1
ATOM 796 O O . ARG A 1 103 ? 11.68 -5.613 3.811 1 95.81 103 ARG A O 1
ATOM 803 N N . LEU A 1 104 ? 9.578 -4.746 3.9 1 97.25 104 LEU A N 1
ATOM 804 C CA . LEU A 1 104 ? 9.477 -4.633 2.449 1 97.25 104 LEU A CA 1
ATOM 805 C C . LEU A 1 104 ? 10.602 -3.76 1.898 1 97.25 104 LEU A C 1
ATOM 807 O O . LEU A 1 104 ? 11.164 -4.055 0.84 1 97.25 104 LEU A O 1
ATOM 811 N N . CYS A 1 105 ? 11 -2.738 2.648 1 97.44 105 CYS A N 1
ATOM 812 C CA . CYS A 1 105 ? 11.961 -1.758 2.164 1 97.44 105 CYS A CA 1
ATOM 813 C C . CYS A 1 105 ? 13.391 -2.193 2.48 1 97.44 105 CYS A C 1
ATOM 815 O O . CYS A 1 105 ? 14.352 -1.509 2.115 1 97.44 105 CYS A O 1
ATOM 817 N N . SER A 1 106 ? 13.5 -3.277 3.148 1 96.5 106 SER A N 1
ATOM 818 C CA . SER A 1 106 ? 14.844 -3.807 3.312 1 96.5 106 SER A CA 1
ATOM 819 C C . SER A 1 106 ? 15.445 -4.223 1.971 1 96.5 106 SER A C 1
ATOM 821 O O . SER A 1 106 ? 14.727 -4.676 1.079 1 96.5 106 SER A O 1
ATOM 823 N N . ASP A 1 107 ? 16.781 -4.152 1.841 1 96.06 107 ASP A N 1
ATOM 824 C CA . ASP A 1 107 ? 17.453 -4.539 0.605 1 96.06 107 ASP A CA 1
ATOM 825 C C . ASP A 1 107 ? 17.141 -5.984 0.236 1 96.06 107 ASP A C 1
ATOM 827 O O . ASP A 1 107 ? 16.891 -6.293 -0.932 1 96.06 107 ASP A O 1
ATOM 831 N N . SER A 1 108 ? 17.125 -6.844 1.212 1 96.94 108 SER A N 1
ATOM 832 C CA . SER A 1 108 ? 16.953 -8.273 0.982 1 96.94 108 SER A CA 1
ATOM 833 C C . SER A 1 108 ? 15.57 -8.57 0.411 1 96.94 108 SER A C 1
ATOM 835 O O . SER A 1 108 ? 15.414 -9.469 -0.418 1 96.94 108 SER A O 1
ATOM 837 N N . CYS A 1 109 ? 14.641 -7.805 0.793 1 97.38 109 CYS A N 1
ATOM 838 C CA . CYS A 1 109 ? 13.297 -8.047 0.294 1 97.38 109 CYS A CA 1
ATOM 839 C C . CYS A 1 109 ? 13.023 -7.242 -0.972 1 97.38 109 CYS A C 1
ATOM 841 O O . CYS A 1 109 ? 12.711 -7.809 -2.02 1 97.38 109 CYS A O 1
ATOM 843 N N . TYR A 1 110 ? 13.281 -5.988 -0.91 1 97.06 110 TYR A N 1
ATOM 844 C CA . TYR A 1 110 ? 12.875 -5.09 -1.987 1 97.06 110 TYR A CA 1
ATOM 845 C C . TYR A 1 110 ? 13.586 -5.453 -3.289 1 97.06 110 TYR A C 1
ATOM 847 O O . TYR A 1 110 ? 12.969 -5.441 -4.359 1 97.06 110 TYR A O 1
ATOM 855 N N . LYS A 1 111 ? 14.773 -5.797 -3.211 1 95.38 111 LYS A N 1
ATOM 856 C CA . LYS A 1 111 ? 15.555 -6.008 -4.426 1 95.38 111 LYS A CA 1
ATOM 857 C C . LYS A 1 111 ? 15.391 -7.438 -4.941 1 95.38 111 LYS A C 1
ATOM 859 O O . LYS A 1 111 ? 15.656 -7.715 -6.113 1 95.38 111 LYS A O 1
ATOM 864 N N . ASN A 1 112 ? 14.891 -8.328 -4.129 1 96.19 112 ASN A N 1
ATOM 865 C CA . ASN A 1 112 ? 14.977 -9.734 -4.512 1 96.19 112 ASN A CA 1
ATOM 866 C C . ASN A 1 112 ? 13.594 -10.375 -4.609 1 96.19 112 ASN A C 1
ATOM 868 O O . ASN A 1 112 ? 13.469 -11.531 -5.023 1 96.19 112 ASN A O 1
ATOM 872 N N . CYS A 1 113 ? 12.57 -9.641 -4.254 1 96.81 113 CYS A N 1
ATOM 873 C CA . CYS A 1 113 ? 11.242 -10.242 -4.215 1 96.81 113 CYS A CA 1
ATOM 874 C C . CYS A 1 113 ? 10.25 -9.422 -5.02 1 96.81 113 CYS A C 1
ATOM 876 O O . CYS A 1 113 ? 9.281 -8.891 -4.469 1 96.81 113 CYS A O 1
ATOM 878 N N . PRO A 1 114 ? 10.438 -9.398 -6.32 1 95.88 114 PRO A N 1
ATOM 879 C CA . PRO A 1 114 ? 9.648 -8.5 -7.164 1 95.88 114 PRO A CA 1
ATOM 880 C C . PRO A 1 114 ? 8.156 -8.797 -7.113 1 95.88 114 PRO A C 1
ATOM 882 O O . PRO A 1 114 ? 7.336 -7.887 -7.227 1 95.88 114 PRO A O 1
ATOM 885 N N . ASN A 1 115 ? 7.746 -10.031 -6.992 1 95.94 115 ASN A N 1
ATOM 886 C CA . ASN A 1 115 ? 6.332 -10.383 -6.922 1 95.94 115 ASN A CA 1
ATOM 887 C C . ASN A 1 115 ? 5.668 -9.797 -5.676 1 95.94 115 ASN A C 1
ATOM 889 O O . ASN A 1 115 ? 4.531 -9.328 -5.738 1 95.94 115 ASN A O 1
ATOM 893 N N . ILE A 1 116 ? 6.41 -9.812 -4.543 1 95.31 116 ILE A N 1
ATOM 894 C CA . ILE A 1 116 ? 5.887 -9.273 -3.293 1 95.31 116 ILE A CA 1
ATOM 895 C C . ILE A 1 116 ? 5.773 -7.754 -3.398 1 95.31 116 ILE A C 1
ATOM 897 O O . ILE A 1 116 ? 4.781 -7.164 -2.965 1 95.31 116 ILE A O 1
ATOM 901 N N . VAL A 1 117 ? 6.793 -7.145 -4.008 1 95.38 117 VAL A N 1
ATOM 902 C CA . VAL A 1 117 ? 6.793 -5.699 -4.199 1 95.38 117 VAL A CA 1
ATOM 903 C C . VAL A 1 117 ? 5.605 -5.293 -5.074 1 95.38 117 VAL A C 1
ATOM 905 O O . VAL A 1 117 ? 4.867 -4.367 -4.738 1 95.38 117 VAL A O 1
ATOM 908 N N . ASP A 1 118 ? 5.41 -6.027 -6.164 1 94.81 118 ASP A N 1
ATOM 909 C CA . ASP A 1 118 ? 4.297 -5.766 -7.066 1 94.81 118 ASP A CA 1
ATOM 910 C C . ASP A 1 118 ? 2.957 -5.926 -6.348 1 94.81 118 ASP A C 1
ATOM 912 O O . ASP A 1 118 ? 2.064 -5.09 -6.492 1 94.81 118 ASP A O 1
ATOM 916 N N . LEU A 1 119 ? 2.84 -6.973 -5.566 1 93.94 119 LEU A N 1
ATOM 917 C CA . LEU A 1 119 ? 1.599 -7.246 -4.848 1 93.94 119 LEU A CA 1
ATOM 918 C C . LEU A 1 119 ? 1.265 -6.113 -3.887 1 93.94 119 LEU A C 1
ATOM 920 O O . LEU A 1 119 ? 0.128 -5.637 -3.854 1 93.94 119 LEU A O 1
ATOM 924 N N . TYR A 1 120 ? 2.246 -5.668 -3.143 1 94.06 120 TYR A N 1
ATOM 925 C CA . TYR A 1 120 ? 2 -4.609 -2.17 1 94.06 120 TYR A CA 1
ATOM 926 C C . TYR A 1 120 ? 1.598 -3.312 -2.863 1 94.06 120 TYR A C 1
ATOM 928 O O . TYR A 1 120 ? 0.711 -2.598 -2.391 1 94.06 120 TYR A O 1
ATOM 936 N N . HIS A 1 121 ? 2.291 -3.023 -3.891 1 93.25 121 HIS A N 1
ATOM 937 C CA . HIS A 1 121 ? 1.905 -1.84 -4.648 1 93.25 121 HIS A CA 1
ATOM 938 C C . HIS A 1 121 ? 0.464 -1.944 -5.137 1 93.25 121 HIS A C 1
ATOM 940 O O . HIS A 1 121 ? -0.292 -0.972 -5.066 1 93.25 121 HIS A O 1
ATOM 946 N N . ASN A 1 122 ? 0.085 -3.086 -5.633 1 91.31 122 ASN A N 1
ATOM 947 C CA . ASN A 1 122 ? -1.271 -3.273 -6.141 1 91.31 122 ASN A CA 1
ATOM 948 C C . ASN A 1 122 ? -2.303 -3.203 -5.02 1 91.31 122 ASN A C 1
ATOM 950 O O . ASN A 1 122 ? -3.436 -2.768 -5.238 1 91.31 122 ASN A O 1
ATOM 954 N N . LEU A 1 123 ? -1.882 -3.648 -3.803 1 90.75 123 LEU A N 1
ATOM 955 C CA . LEU A 1 123 ? -2.746 -3.441 -2.646 1 90.75 123 LEU A CA 1
ATOM 956 C C . LEU A 1 123 ? -2.982 -1.954 -2.404 1 90.75 123 LEU A C 1
ATOM 958 O O . LEU A 1 123 ? -4.121 -1.526 -2.207 1 90.75 123 LEU A O 1
ATOM 962 N N . ALA A 1 124 ? -1.917 -1.207 -2.484 1 89.06 124 ALA A N 1
ATOM 963 C CA . ALA A 1 124 ? -1.965 0.222 -2.189 1 89.06 124 ALA A CA 1
ATOM 964 C C . ALA A 1 124 ? -2.836 0.962 -3.201 1 89.06 124 ALA A C 1
ATOM 966 O O . ALA A 1 124 ? -3.541 1.911 -2.848 1 89.06 124 ALA A O 1
ATOM 967 N N . ILE A 1 125 ? -2.814 0.449 -4.422 1 87.5 125 ILE A N 1
ATOM 968 C CA . ILE A 1 125 ? -3.58 1.173 -5.43 1 87.5 125 ILE A CA 1
ATOM 969 C C . ILE A 1 125 ? -4.996 0.604 -5.508 1 87.5 125 ILE A C 1
ATOM 971 O O . ILE A 1 125 ? -5.812 1.067 -6.309 1 87.5 125 ILE A O 1
ATOM 975 N N . GLY A 1 126 ? -5.297 -0.389 -4.715 1 82.81 126 GLY A N 1
ATOM 976 C CA . GLY A 1 126 ? -6.66 -0.888 -4.594 1 82.81 126 GLY A CA 1
ATOM 977 C C . GLY A 1 126 ? -7.02 -1.903 -5.664 1 82.81 126 GLY A C 1
ATOM 978 O O . GLY A 1 126 ? -8.195 -2.131 -5.941 1 82.81 126 GLY A O 1
ATOM 979 N N . GLU A 1 127 ? -6.066 -2.416 -6.316 1 73.06 127 GLU A N 1
ATOM 980 C CA . GLU A 1 127 ? -6.324 -3.408 -7.355 1 73.06 127 GLU A CA 1
ATOM 981 C C . GLU A 1 127 ? -6.559 -4.793 -6.754 1 73.06 127 GLU A C 1
ATOM 983 O O . GLU A 1 127 ? -7.164 -5.656 -7.391 1 73.06 127 GLU A O 1
ATOM 988 N N . VAL A 1 128 ? -5.863 -4.934 -5.508 1 68.75 128 VAL A N 1
ATOM 989 C CA . VAL A 1 128 ? -5.996 -6.25 -4.891 1 68.75 128 VAL A CA 1
ATOM 990 C C . VAL A 1 128 ? -7.043 -6.195 -3.781 1 68.75 128 VAL A C 1
ATOM 992 O O . VAL A 1 128 ? -6.746 -5.781 -2.658 1 68.75 128 VAL A O 1
ATOM 995 N N . ASN A 1 129 ? -8.305 -5.699 -4.012 1 59.84 129 ASN A N 1
ATOM 996 C CA . ASN A 1 129 ? -9.336 -5.602 -2.988 1 59.84 129 ASN A CA 1
ATOM 997 C C . ASN A 1 129 ? -9.336 -6.82 -2.068 1 59.84 129 ASN A C 1
ATOM 999 O O . ASN A 1 129 ? -8.906 -7.902 -2.467 1 59.84 129 ASN A O 1
ATOM 1003 N N . ASN A 1 130 ? -9.484 -6.508 -0.713 1 51.53 130 ASN A N 1
ATOM 1004 C CA . ASN A 1 130 ? -9.562 -7.543 0.311 1 51.53 130 ASN A CA 1
ATOM 1005 C C . ASN A 1 130 ? -10.391 -8.734 -0.16 1 51.53 130 ASN A C 1
ATOM 1007 O O . ASN A 1 130 ? -11.602 -8.625 -0.358 1 51.53 130 ASN A O 1
ATOM 1011 N N . ILE A 1 131 ? -9.992 -9.391 -1.183 1 41.75 131 ILE A N 1
ATOM 1012 C CA . ILE A 1 131 ? -10.68 -10.656 -1.396 1 41.75 131 ILE A CA 1
ATOM 1013 C C . ILE A 1 131 ? -9.953 -11.773 -0.637 1 41.75 131 ILE A C 1
ATOM 1015 O O . ILE A 1 131 ? -8.727 -11.852 -0.662 1 41.75 131 ILE A O 1
ATOM 1019 N N . MET B 1 1 ? 16.734 40.969 45.094 1 42.69 1 MET B N 1
ATOM 1020 C CA . MET B 1 1 ? 17.109 39.844 44.281 1 42.69 1 MET B CA 1
ATOM 1021 C C . MET B 1 1 ? 15.914 38.906 44.031 1 42.69 1 MET B C 1
ATOM 1023 O O . MET B 1 1 ? 16.062 37.844 43.438 1 42.69 1 MET B O 1
ATOM 1027 N N . ALA B 1 2 ? 14.891 39.062 44.844 1 58.47 2 ALA B N 1
ATOM 1028 C CA . ALA B 1 2 ? 13.68 38.25 44.75 1 58.47 2 ALA B CA 1
ATOM 1029 C C . ALA B 1 2 ? 12.906 38.562 43.469 1 58.47 2 ALA B C 1
ATOM 1031 O O . ALA B 1 2 ? 12.117 37.75 43 1 58.47 2 ALA B O 1
ATOM 1032 N N . SER B 1 3 ? 13.094 39.781 42.844 1 59.59 3 SER B N 1
ATOM 1033 C CA . SER B 1 3 ? 12.242 40.219 41.75 1 59.59 3 SER B CA 1
ATOM 1034 C C . SER B 1 3 ? 12.633 39.5 40.438 1 59.59 3 SER B C 1
ATOM 1036 O O . SER B 1 3 ? 11.805 39.344 39.562 1 59.59 3 SER B O 1
ATOM 1038 N N . ILE B 1 4 ? 13.992 39.094 40.406 1 58.16 4 ILE B N 1
ATOM 1039 C CA . ILE B 1 4 ? 14.469 38.562 39.125 1 58.16 4 ILE B CA 1
ATOM 1040 C C . ILE B 1 4 ? 13.875 37.156 38.875 1 58.16 4 ILE B C 1
ATOM 1042 O O . ILE B 1 4 ? 13.539 36.812 37.75 1 58.16 4 ILE B O 1
ATOM 1046 N N . LEU B 1 5 ? 13.555 36.438 40.031 1 56.25 5 LEU B N 1
ATOM 1047 C CA . LEU B 1 5 ? 13.094 35.062 39.844 1 56.25 5 LEU B CA 1
ATOM 1048 C C . LEU B 1 5 ? 11.672 35.062 39.281 1 56.25 5 LEU B C 1
ATOM 1050 O O . LEU B 1 5 ? 11.32 34.156 38.5 1 56.25 5 LEU B O 1
ATOM 1054 N N . PHE B 1 6 ? 10.836 36.156 39.656 1 53.06 6 PHE B N 1
ATOM 1055 C CA . PHE B 1 6 ? 9.461 36.094 39.156 1 53.06 6 PHE B CA 1
ATOM 1056 C C . PHE B 1 6 ? 9.43 36.312 37.625 1 53.06 6 PHE B C 1
ATOM 1058 O O . PHE B 1 6 ? 8.523 35.844 36.938 1 53.06 6 PHE B O 1
ATOM 1065 N N . LEU B 1 7 ? 10.453 37.156 37.062 1 52.88 7 LEU B N 1
ATOM 1066 C CA . LEU B 1 7 ? 10.406 37.438 35.656 1 52.88 7 LEU B CA 1
ATOM 1067 C C . LEU B 1 7 ? 10.766 36.219 34.812 1 52.88 7 LEU B C 1
ATOM 1069 O O . LEU B 1 7 ? 10.344 36.094 33.688 1 52.88 7 LEU B O 1
ATOM 1073 N N . LEU B 1 8 ? 11.664 35.344 35.438 1 54.66 8 LEU B N 1
ATOM 1074 C CA . LEU B 1 8 ? 12.07 34.219 34.594 1 54.66 8 LEU B CA 1
ATOM 1075 C C . LEU B 1 8 ? 10.898 33.281 34.375 1 54.66 8 LEU B C 1
ATOM 1077 O O . LEU B 1 8 ? 10.789 32.656 33.312 1 54.66 8 LEU B O 1
ATOM 1081 N N . PHE B 1 9 ? 10.109 33.094 35.5 1 51.72 9 PHE B N 1
ATOM 1082 C CA . PHE B 1 9 ? 9.039 32.125 35.312 1 51.72 9 PHE B CA 1
ATOM 1083 C C . PHE B 1 9 ? 8.016 32.656 34.312 1 51.72 9 PHE B C 1
ATOM 1085 O O . PHE B 1 9 ? 7.23 31.891 33.75 1 51.72 9 PHE B O 1
ATOM 1092 N N . SER B 1 10 ? 7.844 34 34.281 1 50.22 10 SER B N 1
ATOM 1093 C CA . SER B 1 10 ? 6.82 34.469 33.344 1 50.22 10 SER B CA 1
ATOM 1094 C C . SER B 1 10 ? 7.195 34.125 31.922 1 50.22 10 SER B C 1
ATOM 1096 O O . SER B 1 10 ? 6.391 34.312 31 1 50.22 10 SER B O 1
ATOM 1098 N N . PHE B 1 11 ? 8.516 34.219 31.594 1 51.06 11 PHE B N 1
ATOM 1099 C CA . PHE B 1 11 ? 8.82 33.969 30.188 1 51.06 11 PHE B CA 1
ATOM 1100 C C . PHE B 1 11 ? 8.383 32.562 29.797 1 51.06 11 PHE B C 1
ATOM 1102 O O . PHE B 1 11 ? 8.086 32.312 28.625 1 51.06 11 PHE B O 1
ATOM 1109 N N . LEU B 1 12 ? 8.547 31.688 30.672 1 48.31 12 LEU B N 1
ATOM 1110 C CA . LEU B 1 12 ? 8.211 30.344 30.25 1 48.31 12 LEU B CA 1
ATOM 1111 C C . LEU B 1 12 ? 6.723 30.219 29.953 1 48.31 12 LEU B C 1
ATOM 1113 O O . LEU B 1 12 ? 6.293 29.266 29.297 1 48.31 12 LEU B O 1
ATOM 1117 N N . LEU B 1 13 ? 5.922 30.859 30.719 1 44.03 13 LEU B N 1
ATOM 1118 C CA . LEU B 1 13 ? 4.504 30.703 30.406 1 44.03 13 LEU B CA 1
ATOM 1119 C C . LEU B 1 13 ? 4.191 31.297 29.031 1 44.03 13 LEU B C 1
ATOM 1121 O O . LEU B 1 13 ? 3.021 31.484 28.688 1 44.03 13 LEU B O 1
ATOM 1125 N N . LEU B 1 14 ? 5.059 32.156 28.5 1 42.53 14 LEU B N 1
ATOM 1126 C CA . LEU B 1 14 ? 4.73 32.406 27.094 1 42.53 14 LEU B CA 1
ATOM 1127 C C . LEU B 1 14 ? 4.559 31.109 26.344 1 42.53 14 LEU B C 1
ATOM 1129 O O . LEU B 1 14 ? 5.516 30.578 25.766 1 42.53 14 LEU B O 1
ATOM 1133 N N . HIS B 1 15 ? 4.258 30.016 27.047 1 45.44 15 HIS B N 1
ATOM 1134 C CA . HIS B 1 15 ? 3.789 29 26.125 1 45.44 15 HIS B CA 1
ATOM 1135 C C . HIS B 1 15 ? 3.023 29.609 24.953 1 45.44 15 HIS B C 1
ATOM 1137 O O . HIS B 1 15 ? 1.994 30.266 25.156 1 45.44 15 HIS B O 1
ATOM 1143 N N . GLY B 1 16 ? 3.646 30.359 24.094 1 44.5 16 GLY B N 1
ATOM 1144 C CA . GLY B 1 16 ? 3.064 30.781 22.828 1 44.5 16 GLY B CA 1
ATOM 1145 C C . GLY B 1 16 ? 1.788 30.031 22.484 1 44.5 16 GLY B C 1
ATOM 1146 O O . GLY B 1 16 ? 1.668 28.828 22.75 1 44.5 16 GLY B O 1
ATOM 1147 N N . ALA B 1 17 ? 0.632 30.469 22.609 1 48.78 17 ALA B N 1
ATOM 1148 C CA . ALA B 1 17 ? -0.564 29.969 21.938 1 48.78 17 ALA B CA 1
ATOM 1149 C C . ALA B 1 17 ? -0.201 29.203 20.672 1 48.78 17 ALA B C 1
ATOM 1151 O O . ALA B 1 17 ? 0.039 29.812 19.625 1 48.78 17 ALA B O 1
ATOM 1152 N N . GLN B 1 18 ? 0.88 28.375 20.734 1 58.19 18 GLN B N 1
ATOM 1153 C CA . GLN B 1 18 ? 1.088 27.641 19.5 1 58.19 18 GLN B CA 1
ATOM 1154 C C . GLN B 1 18 ? -0.242 27.281 18.844 1 58.19 18 GLN B C 1
ATOM 1156 O O . GLN B 1 18 ? -1.136 26.734 19.5 1 58.19 18 GLN B O 1
ATOM 1161 N N . ALA B 1 19 ? -0.754 28.109 18.078 1 74.5 19 ALA B N 1
ATOM 1162 C CA . ALA B 1 19 ? -1.99 27.859 17.344 1 74.5 19 ALA B CA 1
ATOM 1163 C C . ALA B 1 19 ? -2.023 26.422 16.828 1 74.5 19 ALA B C 1
ATOM 1165 O O . ALA B 1 19 ? -1.054 25.953 16.219 1 74.5 19 ALA B O 1
ATOM 1166 N N . GLU B 1 20 ? -2.848 25.547 17.406 1 92.25 20 GLU B N 1
ATOM 1167 C CA . GLU B 1 20 ? -3.09 24.188 16.922 1 92.25 20 GLU B CA 1
ATOM 1168 C C . GLU B 1 20 ? -3.242 24.156 15.398 1 92.25 20 GLU B C 1
ATOM 1170 O O . GLU B 1 20 ? -3.742 25.109 14.805 1 92.25 20 GLU B O 1
ATOM 1175 N N . ILE B 1 21 ? -2.617 23.219 14.789 1 96.19 21 ILE B N 1
ATOM 1176 C CA . ILE B 1 21 ? -2.793 23.062 13.344 1 96.19 21 ILE B CA 1
ATOM 1177 C C . ILE B 1 21 ? -4.242 22.688 13.039 1 96.19 21 ILE B C 1
ATOM 1179 O O . ILE B 1 21 ? -4.727 21.641 13.469 1 96.19 21 ILE B O 1
ATOM 1183 N N . ILE B 1 22 ? -4.91 23.578 12.469 1 97.38 22 ILE B N 1
ATOM 1184 C CA . ILE B 1 22 ? -6.234 23.359 11.891 1 97.38 22 ILE B CA 1
ATOM 1185 C C . ILE B 1 22 ? -6.145 23.359 10.367 1 97.38 22 ILE B C 1
ATOM 1187 O O . ILE B 1 22 ? -5.699 24.344 9.766 1 97.38 22 ILE B O 1
ATOM 1191 N N . CYS B 1 23 ? -6.598 22.25 9.711 1 97.69 23 CYS B N 1
ATOM 1192 C CA . CYS B 1 23 ? -6.359 22.078 8.281 1 97.69 23 CYS B CA 1
ATOM 1193 C C . CYS B 1 23 ? -6.945 23.25 7.492 1 97.69 23 CYS B C 1
ATOM 1195 O O . CYS B 1 23 ? -6.285 23.812 6.617 1 97.69 23 CYS B O 1
ATOM 1197 N N . GLU B 1 24 ? -8.141 23.75 7.852 1 97.31 24 GLU B N 1
ATOM 1198 C CA . GLU B 1 24 ? -8.867 24.797 7.137 1 97.31 24 GLU B CA 1
ATOM 1199 C C . GLU B 1 24 ? -8.125 26.125 7.207 1 97.31 24 GLU B C 1
ATOM 1201 O O . GLU B 1 24 ? -8.375 27.031 6.402 1 97.31 24 GLU B O 1
ATOM 1206 N N . ASN B 1 25 ? -7.172 26.156 8.156 1 96.75 25 ASN B N 1
ATOM 1207 C CA . ASN B 1 25 ? -6.438 27.391 8.344 1 96.75 25 ASN B CA 1
ATOM 1208 C C . ASN B 1 25 ? -5.039 27.328 7.742 1 96.75 25 ASN B C 1
ATOM 1210 O O . ASN B 1 25 ? -4.281 28.297 7.789 1 96.75 25 ASN B O 1
ATOM 1214 N N . LEU B 1 26 ? -4.672 26.188 7.219 1 96.12 26 LEU B N 1
ATOM 1215 C CA . LEU B 1 26 ? -3.336 26.031 6.656 1 96.12 26 LEU B CA 1
ATOM 1216 C C . LEU B 1 26 ? -3.248 26.672 5.277 1 96.12 26 LEU B C 1
ATOM 1218 O O . LEU B 1 26 ? -4.18 26.562 4.477 1 96.12 26 LEU B O 1
ATOM 1222 N N . PRO B 1 27 ? -2.066 27.391 5.125 1 95.06 27 PRO B N 1
ATOM 1223 C CA . PRO B 1 27 ? -1.832 27.781 3.736 1 95.06 27 PRO B CA 1
ATOM 1224 C C . PRO B 1 27 ? -1.789 26.594 2.781 1 95.06 27 PRO B C 1
ATOM 1226 O O . PRO B 1 27 ? -1.358 25.5 3.168 1 95.06 27 PRO B O 1
ATOM 1229 N N . ILE B 1 28 ? -2.176 26.828 1.492 1 93.94 28 ILE B N 1
ATOM 1230 C CA . ILE B 1 28 ? -2.248 25.797 0.467 1 93.94 28 ILE B CA 1
ATOM 1231 C C . ILE B 1 28 ? -0.904 25.078 0.366 1 93.94 28 ILE B C 1
ATOM 1233 O O . ILE B 1 28 ? -0.858 23.859 0.203 1 93.94 28 ILE B O 1
ATOM 1237 N N . GLY B 1 29 ? 0.159 25.812 0.494 1 93.81 29 GLY B N 1
ATOM 1238 C CA . GLY B 1 29 ? 1.496 25.266 0.338 1 93.81 29 GLY B CA 1
ATOM 1239 C C . GLY B 1 29 ? 1.935 24.422 1.518 1 93.81 29 GLY B C 1
ATOM 1240 O O . GLY B 1 29 ? 3.021 23.844 1.501 1 93.81 29 GLY B O 1
ATOM 1241 N N . LEU B 1 30 ? 1.057 24.172 2.498 1 95.75 30 LEU B N 1
ATOM 1242 C CA . LEU B 1 30 ? 1.398 23.375 3.674 1 95.75 30 LEU B CA 1
ATOM 1243 C C . LEU B 1 30 ? 0.321 22.344 3.961 1 95.75 30 LEU B C 1
ATOM 1245 O O . LEU B 1 30 ? 0.376 21.641 4.98 1 95.75 30 LEU B O 1
ATOM 1249 N N . CYS B 1 31 ? -0.565 22.141 3.074 1 96.38 31 CYS B N 1
ATOM 1250 C CA . CYS B 1 31 ? -1.759 21.344 3.314 1 96.38 31 CYS B CA 1
ATOM 1251 C C . CYS B 1 31 ? -1.458 19.859 3.156 1 96.38 31 CYS B C 1
ATOM 1253 O O . CYS B 1 31 ? -1.601 19.078 4.105 1 96.38 31 CYS B O 1
ATOM 1255 N N . SER B 1 32 ? -1.048 19.562 1.934 1 95.56 32 SER B N 1
ATOM 1256 C CA . SER B 1 32 ? -0.811 18.156 1.636 1 95.56 32 SER B CA 1
ATOM 1257 C C . SER B 1 32 ? 0.276 17.562 2.535 1 95.56 32 SER B C 1
ATOM 1259 O O . SER B 1 32 ? 1.301 18.219 2.771 1 95.56 32 SER B O 1
ATOM 1261 N N . PHE B 1 33 ? -0.076 16.391 3.059 1 96.25 33 PHE B N 1
ATOM 1262 C CA . PHE B 1 33 ? 0.832 15.625 3.906 1 96.25 33 PHE B CA 1
ATOM 1263 C C . PHE B 1 33 ? 1.023 16.312 5.254 1 96.25 33 PHE B C 1
ATOM 1265 O O . PHE B 1 33 ? 2.125 16.297 5.809 1 96.25 33 PHE B O 1
ATOM 1272 N N . SER B 1 34 ? 0.004 16.922 5.684 1 96.38 34 SER B N 1
ATOM 1273 C CA . SER B 1 34 ? -0.071 17.453 7.039 1 96.38 34 SER B CA 1
ATOM 1274 C C . SER B 1 34 ? -1.137 16.734 7.859 1 96.38 34 SER B C 1
ATOM 1276 O O . SER B 1 34 ? -2.057 16.141 7.301 1 96.38 34 SER B O 1
ATOM 1278 N N . ILE B 1 35 ? -0.904 16.766 9.125 1 97.5 35 ILE B N 1
ATOM 1279 C CA . ILE B 1 35 ? -1.847 16.172 10.078 1 97.5 35 ILE B CA 1
ATOM 1280 C C . ILE B 1 35 ? -2.258 17.234 11.109 1 97.5 35 ILE B C 1
ATOM 1282 O O . ILE B 1 35 ? -1.404 17.875 11.711 1 97.5 35 ILE B O 1
ATOM 1286 N N . ALA B 1 36 ? -3.52 17.359 11.289 1 97.75 36 ALA B N 1
ATOM 1287 C CA . ALA B 1 36 ? -4.078 18.359 12.188 1 97.75 36 ALA B CA 1
ATOM 1288 C C . ALA B 1 36 ? -3.881 17.953 13.648 1 97.75 36 ALA B C 1
ATOM 1290 O O . ALA B 1 36 ? -3.486 16.828 13.938 1 97.75 36 ALA B O 1
ATOM 1291 N N . PHE B 1 37 ? -4.082 18.922 14.516 1 96.12 37 PHE B N 1
ATOM 1292 C CA . PHE B 1 37 ? -4.055 18.703 15.953 1 96.12 37 PHE B CA 1
ATOM 1293 C C . PHE B 1 37 ? -5.023 17.594 16.344 1 96.12 37 PHE B C 1
ATOM 1295 O O . PHE B 1 37 ? -4.738 16.797 17.25 1 96.12 37 PHE B O 1
ATOM 1302 N N . SER B 1 38 ? -6.098 17.516 15.688 1 95.19 38 SER B N 1
ATOM 1303 C CA . SER B 1 38 ? -7.125 16.516 15.938 1 95.19 38 SER B CA 1
ATOM 1304 C C . SER B 1 38 ? -6.637 15.117 15.578 1 95.19 38 SER B C 1
ATOM 1306 O O . SER B 1 38 ? -7.254 14.117 15.961 1 95.19 38 SER B O 1
ATOM 1308 N N . GLY B 1 39 ? -5.633 15.023 14.75 1 96.62 39 GLY B N 1
ATOM 1309 C CA . GLY B 1 39 ? -5.141 13.734 14.273 1 96.62 39 GLY B CA 1
ATOM 1310 C C . GLY B 1 39 ? -5.656 13.367 12.898 1 96.62 39 GLY B C 1
ATOM 1311 O O . GLY B 1 39 ? -5.281 12.336 12.344 1 96.62 39 GLY B O 1
ATOM 1312 N N . LYS B 1 40 ? -6.48 14.281 12.391 1 96.31 40 LYS B N 1
ATOM 1313 C CA . LYS B 1 40 ? -7.008 14.031 11.055 1 96.31 40 LYS B CA 1
ATOM 1314 C C . LYS B 1 40 ? -6.02 14.484 9.984 1 96.31 40 LYS B C 1
ATOM 1316 O O . LYS B 1 40 ? -5.371 15.523 10.125 1 96.31 40 LYS B O 1
ATOM 1321 N N . ARG B 1 41 ? -5.961 13.711 8.891 1 96.06 41 ARG B N 1
ATOM 1322 C CA . ARG B 1 41 ? -5.121 14.125 7.773 1 96.06 41 ARG B CA 1
ATOM 1323 C C . ARG B 1 41 ? -5.723 15.312 7.043 1 96.06 41 ARG B C 1
ATOM 1325 O O . ARG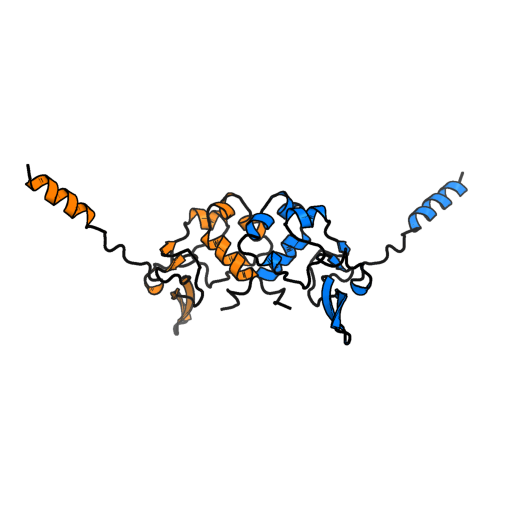 B 1 41 ? -6.934 15.367 6.812 1 96.06 41 ARG B O 1
ATOM 1332 N N . CYS B 1 42 ? -4.855 16.219 6.695 1 96.38 42 CYS B N 1
ATOM 1333 C CA . CYS B 1 42 ? -5.289 17.328 5.848 1 96.38 42 CYS B CA 1
ATOM 1334 C C . CYS B 1 42 ? -5.273 16.922 4.379 1 96.38 42 CYS B C 1
ATOM 1336 O O . CYS B 1 42 ? -4.426 16.141 3.951 1 96.38 42 CYS B O 1
ATOM 1338 N N . VAL B 1 43 ? -6.242 17.547 3.609 1 95.5 43 VAL B N 1
ATOM 1339 C CA . VAL B 1 43 ? -6.367 17.188 2.203 1 95.5 43 VAL B CA 1
ATOM 1340 C C . VAL B 1 43 ? -6.648 18.422 1.368 1 95.5 43 VAL B C 1
ATOM 1342 O O . VAL B 1 43 ? -7.516 19.234 1.717 1 95.5 43 VAL B O 1
ATOM 1345 N N . LEU B 1 44 ? -5.805 18.562 0.314 1 94.69 44 LEU B N 1
ATOM 1346 C CA . LEU B 1 44 ? -6.027 19.641 -0.647 1 94.69 44 LEU B CA 1
ATOM 1347 C C . LEU B 1 44 ? -7.086 19.25 -1.669 1 94.69 44 LEU B C 1
ATOM 1349 O O . LEU B 1 44 ? -7.023 18.156 -2.248 1 94.69 44 LEU B O 1
ATOM 1353 N N . GLU B 1 45 ? -8.07 20.094 -1.804 1 93.25 45 GLU B N 1
ATOM 1354 C CA . GLU B 1 45 ? -9.133 19.875 -2.775 1 93.25 45 GLU B CA 1
ATOM 1355 C C . GLU B 1 45 ? -9.234 21.031 -3.764 1 93.25 45 GLU B C 1
ATOM 1357 O O . GLU B 1 45 ? -8.883 22.172 -3.436 1 93.25 45 GLU B O 1
ATOM 1362 N N . ASN B 1 46 ? -9.508 20.547 -4.949 1 90.62 46 ASN B N 1
ATOM 1363 C CA . ASN B 1 46 ? -9.742 21.578 -5.945 1 90.62 46 ASN B CA 1
ATOM 1364 C C . ASN B 1 46 ? -11.195 21.594 -6.422 1 90.62 46 ASN B C 1
ATOM 1366 O O . ASN B 1 46 ? -11.812 20.531 -6.547 1 90.62 46 ASN B O 1
ATOM 1370 N N . ASN B 1 47 ? -11.773 22.719 -6.379 1 87.69 47 ASN B N 1
ATOM 1371 C CA . ASN B 1 47 ? -13.141 22.891 -6.844 1 87.69 47 ASN B CA 1
ATOM 1372 C C . ASN B 1 47 ? -13.219 23.938 -7.961 1 87.69 47 ASN B C 1
ATOM 1374 O O . ASN B 1 47 ? -12.438 24.891 -7.98 1 87.69 47 ASN B O 1
ATOM 1378 N N . VAL B 1 48 ? -13.992 23.5 -8.945 1 86.19 48 VAL B N 1
ATOM 1379 C CA . VAL B 1 48 ? -14.242 24.469 -10.008 1 86.19 48 VAL B CA 1
ATOM 1380 C C . VAL B 1 48 ? -15.359 25.422 -9.594 1 86.19 48 VAL B C 1
ATOM 1382 O O . VAL B 1 48 ? -16.453 24.984 -9.234 1 86.19 48 VAL B O 1
ATOM 1385 N N . LYS B 1 49 ? -15.008 26.703 -9.641 1 81.38 49 LYS B N 1
ATOM 1386 C CA . LYS B 1 49 ? -16.031 27.703 -9.344 1 81.38 49 LYS B CA 1
ATOM 1387 C C . LYS B 1 49 ? -16.938 27.938 -10.539 1 81.38 49 LYS B C 1
ATOM 1389 O O . LYS B 1 49 ? -16.641 27.484 -11.648 1 81.38 49 LYS B O 1
ATOM 1394 N N . ASP B 1 50 ? -18.094 28.609 -10.195 1 85.19 50 ASP B N 1
ATOM 1395 C CA . ASP B 1 50 ? -19.078 28.922 -11.227 1 85.19 50 ASP B CA 1
ATOM 1396 C C . ASP B 1 50 ? -18.438 29.688 -12.383 1 85.19 50 ASP B C 1
ATOM 1398 O O . ASP B 1 50 ? -18.828 29.516 -13.539 1 85.19 50 ASP B O 1
ATOM 1402 N N . ASN B 1 51 ? -17.531 30.391 -12.125 1 88.12 51 ASN B N 1
ATOM 1403 C CA . ASN B 1 51 ? -16.891 31.188 -13.156 1 88.12 51 ASN B CA 1
ATOM 1404 C C . ASN B 1 51 ? -15.875 30.375 -13.953 1 88.12 51 ASN B C 1
ATOM 1406 O O . ASN B 1 51 ? -15.203 30.906 -14.836 1 88.12 51 ASN B O 1
ATOM 1410 N N . GLY B 1 52 ? -15.703 29.141 -13.664 1 84.81 52 GLY B N 1
ATOM 1411 C CA . GLY B 1 52 ? -14.805 28.25 -14.383 1 84.81 52 GLY B CA 1
ATOM 1412 C C . GLY B 1 52 ? -13.422 28.172 -13.766 1 84.81 52 GLY B C 1
ATOM 1413 O O . GLY B 1 52 ? -12.578 27.391 -14.211 1 84.81 52 GLY B O 1
ATOM 1414 N N . ASN B 1 53 ? -13.141 29.141 -12.781 1 86.94 53 ASN B N 1
ATOM 1415 C CA . ASN B 1 53 ? -11.82 29.141 -12.164 1 86.94 53 ASN B CA 1
ATOM 1416 C C . ASN B 1 53 ? -11.68 28.031 -11.125 1 86.94 53 ASN B C 1
ATOM 1418 O O . ASN B 1 53 ? -12.633 27.719 -10.414 1 86.94 53 ASN B O 1
ATOM 1422 N N . MET B 1 54 ? -10.414 27.438 -11.133 1 84.81 54 MET B N 1
ATOM 1423 C CA . MET B 1 54 ? -10.109 26.406 -10.148 1 84.81 54 MET B CA 1
ATOM 1424 C C . MET B 1 54 ? -9.625 27.031 -8.836 1 84.81 54 MET B C 1
ATOM 1426 O O . MET B 1 54 ? -8.805 27.953 -8.852 1 84.81 54 MET B O 1
ATOM 1430 N N . GLU B 1 55 ? -10.305 26.75 -7.715 1 90.44 55 GLU B N 1
ATOM 1431 C CA . GLU B 1 55 ? -9.898 27.219 -6.391 1 90.44 55 GLU B CA 1
ATOM 1432 C C . GLU B 1 55 ? -9.492 26.047 -5.504 1 90.44 55 GLU B C 1
ATOM 1434 O O . GLU B 1 55 ? -10.172 25.016 -5.461 1 90.44 55 GLU B O 1
ATOM 1439 N N . TYR B 1 56 ? -8.305 26.266 -4.875 1 93.19 56 TYR B N 1
ATOM 1440 C CA . TYR B 1 56 ? -7.812 25.25 -3.951 1 93.19 56 TYR B CA 1
ATOM 1441 C C . TYR B 1 56 ? -8.219 25.562 -2.518 1 93.19 56 TYR B C 1
ATOM 1443 O O . TYR B 1 56 ? -8.227 26.734 -2.115 1 93.19 56 TYR B O 1
ATOM 1451 N N . GLN B 1 57 ? -8.578 24.5 -1.839 1 94.56 57 GLN B N 1
ATOM 1452 C CA . GLN B 1 57 ? -8.898 24.625 -0.419 1 94.56 57 GLN B CA 1
ATOM 1453 C C . GLN B 1 57 ? -8.297 23.469 0.375 1 94.56 57 GLN B C 1
ATOM 1455 O O . GLN B 1 57 ? -8.281 22.328 -0.094 1 94.56 57 GLN B O 1
ATOM 1460 N N . CYS B 1 58 ? -7.832 23.75 1.509 1 96.44 58 CYS B N 1
ATOM 1461 C CA . CYS B 1 58 ? -7.352 22.719 2.432 1 96.44 58 CYS B CA 1
ATOM 1462 C C . CYS B 1 58 ? -8.438 22.328 3.418 1 96.44 58 CYS B C 1
ATOM 1464 O O . CYS B 1 58 ? -9.016 23.172 4.094 1 96.44 58 CYS B O 1
ATOM 1466 N N . ASN B 1 59 ? -8.75 21.031 3.482 1 96.31 59 ASN B N 1
ATOM 1467 C CA . ASN B 1 59 ? -9.812 20.531 4.352 1 96.31 59 ASN B CA 1
ATOM 1468 C C . ASN B 1 59 ? -9.312 19.375 5.215 1 96.31 59 ASN B C 1
ATOM 1470 O O . ASN B 1 59 ? -8.25 18.812 4.957 1 96.31 59 ASN B O 1
ATOM 1474 N N . SER B 1 60 ? -10.078 19.109 6.242 1 95.94 60 SER B N 1
ATOM 1475 C CA . SER B 1 60 ? -9.812 17.922 7.047 1 95.94 60 SER B CA 1
ATOM 1476 C C . SER B 1 60 ? -10.438 16.672 6.422 1 95.94 60 SER B C 1
ATOM 1478 O O . SER B 1 60 ? -11.594 16.703 6.008 1 95.94 60 SER B O 1
ATOM 1480 N N . SER B 1 61 ? -9.656 15.68 6.297 1 93.56 61 SER B N 1
ATOM 1481 C CA . SER B 1 61 ? -10.203 14.414 5.832 1 93.56 61 SER B CA 1
ATOM 1482 C C . SER B 1 61 ? -10.859 13.641 6.973 1 93.56 61 SER B C 1
ATOM 1484 O O . SER B 1 61 ? -10.844 14.094 8.125 1 93.56 61 SER B O 1
ATOM 1486 N N . GLU B 1 62 ? -11.562 12.531 6.637 1 91.88 62 GLU B N 1
ATOM 1487 C CA . GLU B 1 62 ? -12.141 11.656 7.648 1 91.88 62 GLU B CA 1
ATOM 1488 C C . GLU B 1 62 ? -11.125 10.633 8.133 1 91.88 62 GLU B C 1
ATOM 1490 O O . GLU B 1 62 ? -11.453 9.766 8.953 1 91.88 62 GLU B O 1
ATOM 1495 N N . ILE B 1 63 ? -9.93 10.703 7.66 1 92.5 63 ILE B N 1
ATOM 1496 C CA . ILE B 1 63 ? -8.914 9.695 7.977 1 92.5 63 ILE B CA 1
ATOM 1497 C C . ILE B 1 63 ? -8.102 10.148 9.188 1 92.5 63 ILE B C 1
ATOM 1499 O O . ILE B 1 63 ? -7.438 11.188 9.141 1 92.5 63 ILE B O 1
ATOM 1503 N N . PHE B 1 64 ? -8.078 9.297 10.211 1 93.19 64 PHE B N 1
ATOM 1504 C CA . PHE B 1 64 ? -7.32 9.555 11.438 1 93.19 64 PHE B CA 1
ATOM 1505 C C . PHE B 1 64 ? -5.977 8.836 11.398 1 93.19 64 PHE B C 1
ATOM 1507 O O . PHE B 1 64 ? -5.879 7.711 10.914 1 93.19 64 PHE B O 1
ATOM 1514 N N . VAL B 1 65 ? -4.957 9.508 11.852 1 94 65 VAL B N 1
ATOM 1515 C CA . VAL B 1 65 ? -3.623 8.93 11.977 1 94 65 VAL B CA 1
ATOM 1516 C C . VAL B 1 65 ? -3.332 8.617 13.445 1 94 65 VAL B C 1
ATOM 1518 O O . VAL B 1 65 ? -3.525 9.461 14.32 1 94 65 VAL B O 1
ATOM 1521 N N . LYS B 1 66 ? -2.857 7.379 13.578 1 88.31 66 LYS B N 1
ATOM 1522 C CA . LYS B 1 66 ? -2.525 6.969 14.938 1 88.31 66 LYS B CA 1
ATOM 1523 C C . LYS B 1 66 ? -1.146 7.48 15.352 1 88.31 66 LYS B C 1
ATOM 1525 O O . LYS B 1 66 ? -0.193 7.402 14.57 1 88.31 66 LYS B O 1
ATOM 1530 N N . ASP B 1 67 ? -1.003 8.086 16.516 1 90.12 67 ASP B N 1
ATOM 1531 C CA . ASP B 1 67 ? 0.244 8.398 17.203 1 90.12 67 ASP B CA 1
ATOM 1532 C C . ASP B 1 67 ? 0.97 9.555 16.516 1 90.12 67 ASP B C 1
ATOM 1534 O O . ASP B 1 67 ? 2.188 9.695 16.656 1 90.12 67 ASP B O 1
ATOM 1538 N N . MET B 1 68 ? 0.369 10.281 15.641 1 93.81 68 MET B N 1
ATOM 1539 C CA . MET B 1 68 ? 0.933 11.461 14.992 1 93.81 68 MET B CA 1
ATOM 1540 C C . MET B 1 68 ? -0.097 12.586 14.922 1 93.81 68 MET B C 1
ATOM 1542 O O . MET B 1 68 ? -1.22 12.367 14.453 1 93.81 68 MET B O 1
ATOM 1546 N N . ASN B 1 69 ? 0.244 13.68 15.508 1 95.5 69 ASN B N 1
ATOM 1547 C CA . ASN B 1 69 ? -0.574 14.883 15.398 1 95.5 69 ASN B CA 1
ATOM 1548 C C . ASN B 1 69 ? 0.287 16.141 15.281 1 95.5 69 ASN B C 1
ATOM 1550 O O . ASN B 1 69 ? 1.482 16.109 15.578 1 95.5 69 ASN B O 1
ATOM 1554 N N . GLU B 1 70 ? -0.395 17.156 14.711 1 95.94 70 GLU B N 1
ATOM 1555 C CA . GLU B 1 70 ? 0.296 18.438 14.547 1 95.94 70 GLU B CA 1
ATOM 1556 C C . GLU B 1 70 ? 1.591 18.266 13.758 1 95.94 70 GLU B C 1
ATOM 1558 O O . GLU B 1 70 ? 2.652 18.719 14.188 1 95.94 70 GLU B O 1
ATOM 1563 N N . TRP B 1 71 ? 1.454 17.672 12.617 1 97 71 TRP B N 1
ATOM 1564 C CA . TRP B 1 71 ? 2.613 17.328 11.805 1 97 71 TRP B CA 1
ATOM 1565 C C . TRP B 1 71 ? 2.523 17.969 10.422 1 97 71 TRP B C 1
ATOM 1567 O O . TRP B 1 71 ? 1.462 17.969 9.797 1 97 71 TRP B O 1
ATOM 1577 N N . ILE B 1 72 ? 3.559 18.594 10.031 1 96.38 72 ILE B N 1
ATOM 1578 C CA . ILE B 1 72 ? 3.709 19.062 8.664 1 96.38 72 ILE B CA 1
ATOM 1579 C C . ILE B 1 72 ? 4.957 18.438 8.039 1 96.38 72 ILE B C 1
ATOM 1581 O O . ILE B 1 72 ? 6.074 18.672 8.508 1 96.38 72 ILE B O 1
ATOM 1585 N N . GLU B 1 73 ? 4.719 17.656 6.977 1 96.31 73 GLU B N 1
ATOM 1586 C CA . GLU B 1 73 ? 5.879 17.062 6.32 1 96.31 73 GLU B CA 1
ATOM 1587 C C . GLU B 1 73 ? 6.758 18.125 5.672 1 96.31 73 GLU B C 1
ATOM 1589 O O . GLU B 1 73 ? 6.25 19.062 5.055 1 96.31 73 GLU B O 1
ATOM 1594 N N . SER B 1 74 ? 8.008 18.031 5.793 1 94.88 74 SER B N 1
ATOM 1595 C CA . SER B 1 74 ? 8.922 19.031 5.25 1 94.88 74 SER B CA 1
ATOM 1596 C C . SER B 1 74 ? 9.016 18.938 3.732 1 94.88 74 SER B C 1
ATOM 1598 O O . SER B 1 74 ? 8.758 17.875 3.158 1 94.88 74 SER B O 1
ATOM 1600 N N . ASP B 1 75 ? 9.43 20.016 3.098 1 94.69 75 ASP B N 1
ATOM 1601 C CA . ASP B 1 75 ? 9.656 20 1.654 1 94.69 75 ASP B CA 1
ATOM 1602 C C . ASP B 1 75 ? 10.805 19.078 1.287 1 94.69 75 ASP B C 1
ATOM 1604 O O . ASP B 1 75 ? 10.789 18.438 0.232 1 94.69 75 ASP B O 1
ATOM 1608 N N . LYS B 1 76 ? 11.766 19.062 2.109 1 95.12 76 LYS B N 1
ATOM 1609 C CA . LYS B 1 76 ? 12.891 18.156 1.885 1 95.12 76 LYS B CA 1
ATOM 1610 C C . LYS B 1 76 ? 12.422 16.719 1.802 1 95.12 76 LYS B C 1
ATOM 1612 O O . LYS B 1 76 ? 12.828 15.977 0.901 1 95.12 76 LYS B O 1
ATOM 1617 N N . CYS B 1 77 ? 11.586 16.359 2.691 1 94.75 77 CYS B N 1
ATOM 1618 C CA . CYS B 1 77 ? 11.016 15.016 2.713 1 94.75 77 CYS B CA 1
ATOM 1619 C C . CYS B 1 77 ? 10.188 14.75 1.459 1 94.75 77 CYS B C 1
ATOM 1621 O O . CYS B 1 77 ? 10.367 13.727 0.799 1 94.75 77 CYS B O 1
ATOM 1623 N N . LEU B 1 78 ? 9.273 15.672 1.146 1 95.5 78 LEU B N 1
ATOM 1624 C CA . LEU B 1 78 ? 8.422 15.516 -0.028 1 95.5 78 LEU B CA 1
ATOM 1625 C C . LEU B 1 78 ? 9.258 15.32 -1.287 1 95.5 78 LEU B C 1
ATOM 1627 O O . LEU B 1 78 ? 8.984 14.422 -2.086 1 95.5 78 LEU B O 1
ATOM 1631 N N . ASN B 1 79 ? 10.289 16.109 -1.396 1 95.06 79 ASN B N 1
ATOM 1632 C CA . ASN B 1 79 ? 11.172 16 -2.555 1 95.06 79 ASN B CA 1
ATOM 1633 C C . ASN B 1 79 ? 11.883 14.656 -2.596 1 95.06 79 ASN B C 1
ATOM 1635 O O . ASN B 1 79 ? 12.031 14.062 -3.662 1 95.06 79 ASN B O 1
ATOM 1639 N N . ALA B 1 80 ? 12.289 14.203 -1.432 1 95.31 80 ALA B N 1
ATOM 1640 C CA . ALA B 1 80 ? 12.992 12.922 -1.358 1 95.31 80 ALA B CA 1
ATOM 1641 C C . ALA B 1 80 ? 12.102 11.773 -1.825 1 95.31 80 ALA B C 1
ATOM 1643 O O . ALA B 1 80 ? 12.578 10.797 -2.404 1 95.31 80 ALA B O 1
ATOM 1644 N N . CYS B 1 81 ? 10.805 11.883 -1.608 1 95.94 81 CYS B N 1
ATOM 1645 C CA . CYS B 1 81 ? 9.852 10.852 -1.996 1 95.94 81 CYS B CA 1
ATOM 1646 C C . CYS B 1 81 ? 9.305 11.102 -3.396 1 95.94 81 CYS B C 1
ATOM 1648 O O . CYS B 1 81 ? 8.5 10.328 -3.906 1 95.94 81 CYS B O 1
ATOM 1650 N N . GLY B 1 82 ? 9.742 12.273 -4.023 1 93.44 82 GLY B N 1
ATOM 1651 C CA . GLY B 1 82 ? 9.234 12.625 -5.344 1 93.44 82 GLY B CA 1
ATOM 1652 C C . GLY B 1 82 ? 7.824 13.18 -5.312 1 93.44 82 GLY B C 1
ATOM 1653 O O . GLY B 1 82 ? 7.062 13 -6.266 1 93.44 82 GLY B O 1
ATOM 1654 N N . LEU B 1 83 ? 7.426 13.734 -4.172 1 94.5 83 LEU B N 1
ATOM 1655 C CA . LEU B 1 83 ? 6.094 14.305 -3.998 1 94.5 83 LEU B CA 1
ATOM 1656 C C . LEU B 1 83 ? 6.152 15.828 -3.986 1 94.5 83 LEU B C 1
ATOM 1658 O O . LEU B 1 83 ? 7.234 16.406 -3.918 1 94.5 83 LEU B O 1
ATOM 1662 N N . HIS B 1 84 ? 4.914 16.359 -4.145 1 90.44 84 HIS B N 1
ATOM 1663 C CA . HIS B 1 84 ? 4.797 17.812 -4.191 1 90.44 84 HIS B CA 1
ATOM 1664 C C . HIS B 1 84 ? 3.686 18.312 -3.27 1 90.44 84 HIS B C 1
ATOM 1666 O O . HIS B 1 84 ? 2.703 17.594 -3.039 1 90.44 84 HIS B O 1
ATOM 1672 N N . ARG B 1 85 ? 3.793 19.531 -2.865 1 87.81 85 ARG B N 1
ATOM 1673 C CA . ARG B 1 85 ? 2.844 20.125 -1.929 1 87.81 85 ARG B CA 1
ATOM 1674 C C . ARG B 1 85 ? 1.475 20.312 -2.574 1 87.81 85 ARG B C 1
ATOM 1676 O O . ARG B 1 85 ? 0.45 20.266 -1.891 1 87.81 85 ARG B O 1
ATOM 1683 N N . LYS B 1 86 ? 1.565 20.562 -3.812 1 86.44 86 LYS B N 1
ATOM 1684 C CA . LYS B 1 86 ? 0.282 20.766 -4.473 1 86.44 86 LYS B CA 1
ATOM 1685 C C . LYS B 1 86 ? -0.315 19.453 -4.953 1 86.44 86 LYS B C 1
ATOM 1687 O O . LYS B 1 86 ? -0.59 19.281 -6.145 1 86.44 86 LYS B O 1
ATOM 1692 N N . THR B 1 87 ? -0.304 18.547 -4.082 1 89.25 87 THR B N 1
ATOM 1693 C CA . THR B 1 87 ? -0.938 17.266 -4.336 1 89.25 87 THR B CA 1
ATOM 1694 C C . THR B 1 87 ? -2.389 17.266 -3.863 1 89.25 87 THR B C 1
ATOM 1696 O O . THR B 1 87 ? -2.66 17.453 -2.678 1 89.25 87 THR B O 1
ATOM 1699 N N . VAL B 1 88 ? -3.244 17.109 -4.863 1 90 88 VAL B N 1
ATOM 1700 C CA . VAL B 1 88 ? -4.672 17.125 -4.559 1 90 88 VAL B CA 1
ATOM 1701 C C . VAL B 1 88 ? -5.137 15.734 -4.148 1 90 88 VAL B C 1
ATOM 1703 O O . VAL B 1 88 ? -4.75 14.742 -4.77 1 90 88 VAL B O 1
ATOM 1706 N N . GLY B 1 89 ? -6.012 15.641 -3.059 1 89.56 89 GLY B N 1
ATOM 1707 C CA . GLY B 1 89 ? -6.516 14.367 -2.576 1 89.56 89 GLY B CA 1
ATOM 1708 C C . GLY B 1 89 ? -5.574 13.672 -1.611 1 89.56 89 GLY B C 1
ATOM 1709 O O . GLY B 1 89 ? -4.426 14.102 -1.443 1 89.56 89 GLY B O 1
ATOM 1710 N N . ILE B 1 90 ? -6.066 12.625 -0.967 1 83.62 90 ILE B N 1
ATOM 1711 C CA . ILE B 1 90 ? -5.285 11.875 0.009 1 83.62 90 ILE B CA 1
ATOM 1712 C C . ILE B 1 90 ? -4.332 10.93 -0.713 1 83.62 90 ILE B C 1
ATOM 1714 O O . ILE B 1 90 ? -3.17 10.789 -0.32 1 83.62 90 ILE B O 1
ATOM 1718 N N . SER B 1 91 ? -4.824 10.133 -1.741 1 76 91 SER B N 1
ATOM 1719 C CA . SER B 1 91 ? -4.082 9.141 -2.502 1 76 91 SER B CA 1
ATOM 1720 C C . SER B 1 91 ? -3.625 9.695 -3.848 1 76 91 SER B C 1
ATOM 1722 O O . SER B 1 91 ? -4.109 9.266 -4.898 1 76 91 SER B O 1
ATOM 1724 N N . SER B 1 92 ? -2.727 10.664 -3.805 1 76.81 92 SER B N 1
ATOM 1725 C CA . SER B 1 92 ? -2.297 11.305 -5.047 1 76.81 92 SER B CA 1
ATOM 1726 C C . SER B 1 92 ? -1.81 10.266 -6.055 1 76.81 92 SER B C 1
ATOM 1728 O O . SER B 1 92 ? -1.32 9.203 -5.676 1 76.81 92 SER B O 1
ATOM 1730 N N . ASP B 1 93 ? -2.021 10.648 -7.266 1 83 93 ASP B N 1
ATOM 1731 C CA . ASP B 1 93 ? -1.542 9.812 -8.359 1 83 93 ASP B CA 1
ATOM 1732 C C . ASP B 1 93 ? -0.062 9.477 -8.188 1 83 93 ASP B C 1
ATOM 1734 O O . ASP B 1 93 ? 0.376 8.375 -8.539 1 83 93 ASP B O 1
ATOM 1738 N N . SER B 1 94 ? 0.557 10.375 -7.586 1 85.19 94 SER B N 1
ATOM 1739 C CA . SER B 1 94 ? 1.993 10.195 -7.402 1 85.19 94 SER B CA 1
ATOM 1740 C C . SER B 1 94 ? 2.287 9 -6.504 1 85.19 94 SER B C 1
ATOM 1742 O O . SER B 1 94 ? 3.258 8.273 -6.727 1 85.19 94 SER B O 1
ATOM 1744 N N . LEU B 1 95 ? 1.454 8.742 -5.516 1 89.25 95 LEU B N 1
ATOM 1745 C CA . LEU B 1 95 ? 1.629 7.633 -4.582 1 89.25 95 LEU B CA 1
ATOM 1746 C C . LEU B 1 95 ? 1.35 6.297 -5.266 1 89.25 95 LEU B C 1
ATOM 1748 O O . LEU B 1 95 ? 1.853 5.258 -4.832 1 89.25 95 LEU B O 1
ATOM 1752 N N . LEU B 1 96 ? 0.607 6.438 -6.355 1 88.12 96 LEU B N 1
ATOM 1753 C CA . LEU B 1 96 ? 0.111 5.207 -6.961 1 88.12 96 LEU B CA 1
ATOM 1754 C C . LEU B 1 96 ? 0.905 4.863 -8.219 1 88.12 96 LEU B C 1
ATOM 1756 O O . LEU B 1 96 ? 0.643 3.844 -8.867 1 88.12 96 LEU B O 1
ATOM 1760 N N . GLU B 1 97 ? 1.895 5.656 -8.461 1 88.69 97 GLU B N 1
ATOM 1761 C CA . GLU B 1 97 ? 2.725 5.398 -9.633 1 88.69 97 GLU B CA 1
ATOM 1762 C C . GLU B 1 97 ? 3.531 4.113 -9.461 1 88.69 97 GLU B C 1
ATOM 1764 O O . GLU B 1 97 ? 3.955 3.781 -8.359 1 88.69 97 GLU B O 1
ATOM 1769 N N . PRO B 1 98 ? 3.846 3.252 -10.523 1 81.88 98 PRO B N 1
ATOM 1770 C CA . PRO B 1 98 ? 4.531 1.958 -10.469 1 81.88 98 PRO B CA 1
ATOM 1771 C C . PRO B 1 98 ? 5.895 2.039 -9.789 1 81.88 98 PRO B C 1
ATOM 1773 O O . PRO B 1 98 ? 6.301 1.098 -9.102 1 81.88 98 PRO B O 1
ATOM 1776 N N . HIS B 1 99 ? 6.539 3.156 -9.797 1 86.31 99 HIS B N 1
ATOM 1777 C CA . HIS B 1 99 ? 7.895 3.236 -9.258 1 86.31 99 HIS B CA 1
ATOM 1778 C C . HIS B 1 99 ? 7.926 4.043 -7.969 1 86.31 99 HIS B C 1
ATOM 1780 O O . HIS B 1 99 ? 9 4.375 -7.469 1 86.31 99 HIS B O 1
ATOM 1786 N N . PHE B 1 100 ? 6.816 4.164 -7.387 1 94.25 100 PHE B N 1
ATOM 1787 C CA . PHE B 1 100 ? 6.82 4.977 -6.18 1 94.25 100 PHE B CA 1
ATOM 1788 C C . PHE B 1 100 ? 7.453 4.219 -5.02 1 94.25 100 PHE B C 1
ATOM 1790 O O . PHE B 1 100 ? 8.141 4.812 -4.184 1 94.25 100 PHE B O 1
ATOM 1797 N N . LEU B 1 101 ? 7.168 2.941 -4.996 1 95.62 101 LEU B N 1
ATOM 1798 C CA . LEU B 1 101 ? 7.719 2.154 -3.898 1 95.62 101 LEU B CA 1
ATOM 1799 C C . LEU B 1 101 ? 9.242 2.252 -3.871 1 95.62 101 LEU B C 1
ATOM 1801 O O . LEU B 1 101 ? 9.852 2.238 -2.797 1 95.62 101 LEU B O 1
ATOM 1805 N N . ALA B 1 102 ? 9.805 2.379 -5.02 1 95.62 102 ALA B N 1
ATOM 1806 C CA . ALA B 1 102 ? 11.258 2.537 -5.086 1 95.62 102 ALA B CA 1
ATOM 1807 C C . ALA B 1 102 ? 11.703 3.807 -4.363 1 95.62 102 ALA B C 1
ATOM 1809 O O . ALA B 1 102 ? 12.695 3.795 -3.627 1 95.62 102 ALA B O 1
ATOM 1810 N N . ARG B 1 103 ? 10.961 4.855 -4.59 1 95.75 103 ARG B N 1
ATOM 1811 C CA . ARG B 1 103 ? 11.266 6.117 -3.922 1 95.75 103 ARG B CA 1
ATOM 1812 C C . ARG B 1 103 ? 10.969 6.031 -2.43 1 95.75 103 ARG B C 1
ATOM 1814 O O . ARG B 1 103 ? 11.766 6.473 -1.603 1 95.75 103 ARG B O 1
ATOM 1821 N N . LEU B 1 104 ? 9.82 5.434 -2.162 1 97.25 104 LEU B N 1
ATOM 1822 C CA . LEU B 1 104 ? 9.406 5.297 -0.769 1 97.25 104 LEU B CA 1
ATOM 1823 C C . LEU B 1 104 ? 10.453 4.52 0.031 1 97.25 104 LEU B C 1
ATOM 1825 O O . LEU B 1 104 ? 10.727 4.852 1.187 1 97.25 104 LEU B O 1
ATOM 1829 N N . CYS B 1 105 ? 11.094 3.553 -0.602 1 97.38 105 CYS B N 1
ATOM 1830 C CA . CYS B 1 105 ? 12.008 2.656 0.097 1 97.38 105 CYS B CA 1
ATOM 1831 C C . CYS B 1 105 ? 13.422 3.223 0.112 1 97.38 105 CYS B C 1
ATOM 1833 O O . CYS B 1 105 ? 14.328 2.623 0.692 1 97.38 105 CYS B O 1
ATOM 1835 N N . SER B 1 106 ? 13.578 4.32 -0.53 1 96.5 106 SER B N 1
ATOM 1836 C CA . SER B 1 106 ? 14.883 4.973 -0.385 1 96.5 106 SER B CA 1
ATOM 1837 C C . SER B 1 106 ? 15.117 5.418 1.054 1 96.5 106 SER B C 1
ATOM 1839 O O . SER B 1 106 ? 14.172 5.789 1.758 1 96.5 106 SER B O 1
ATOM 1841 N N . ASP B 1 107 ? 16.391 5.469 1.486 1 96.06 107 ASP B N 1
ATOM 1842 C CA . ASP B 1 107 ? 16.734 5.895 2.842 1 96.06 107 ASP B CA 1
ATOM 1843 C C . ASP B 1 107 ? 16.203 7.301 3.121 1 96.06 107 ASP B C 1
ATOM 1845 O O . ASP B 1 107 ? 15.664 7.562 4.199 1 96.06 107 ASP B O 1
ATOM 1849 N N . SER B 1 108 ? 16.344 8.164 2.17 1 96.88 108 SER B N 1
ATOM 1850 C CA . SER B 1 108 ? 15.977 9.562 2.344 1 96.88 108 SER B CA 1
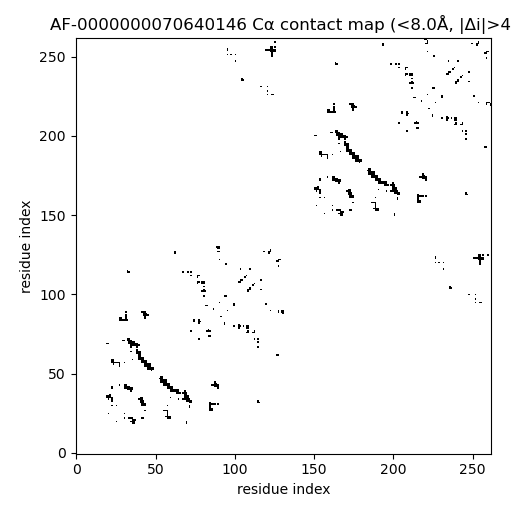ATOM 1851 C C . SER B 1 108 ? 14.484 9.727 2.58 1 96.88 108 SER B C 1
ATOM 1853 O O . SER B 1 108 ? 14.062 10.586 3.35 1 96.88 108 SER B O 1
ATOM 1855 N N . CYS B 1 109 ? 13.742 8.891 1.988 1 97.31 109 CYS B N 1
ATOM 1856 C CA . CYS B 1 109 ? 12.297 9 2.162 1 97.31 109 CYS B CA 1
ATOM 1857 C C . CYS B 1 109 ? 11.82 8.156 3.34 1 97.31 109 CYS B C 1
ATOM 1859 O O . CYS B 1 109 ? 11.219 8.68 4.281 1 97.31 109 CYS B O 1
ATOM 1861 N N . TYR B 1 110 ? 12.195 6.941 3.348 1 97 110 TYR B N 1
ATOM 1862 C CA . TYR B 1 110 ? 11.641 5.996 4.316 1 97 110 TYR B CA 1
ATOM 1863 C C . TYR B 1 110 ? 12 6.406 5.738 1 97 110 TYR B C 1
ATOM 1865 O O . TYR B 1 110 ? 11.164 6.328 6.641 1 97 110 TYR B O 1
ATOM 1873 N N . LYS B 1 111 ? 13.141 6.871 5.93 1 95.31 111 LYS B N 1
ATOM 1874 C CA . LYS B 1 111 ? 13.602 7.133 7.289 1 95.31 111 LYS B CA 1
ATOM 1875 C C . LYS B 1 111 ? 13.203 8.531 7.746 1 95.31 111 LYS B C 1
ATOM 1877 O O . LYS B 1 111 ? 13.172 8.812 8.945 1 95.31 111 LYS B O 1
ATOM 1882 N N . ASN B 1 112 ? 12.82 9.391 6.836 1 96.12 112 ASN B N 1
ATOM 1883 C CA . ASN B 1 112 ? 12.695 10.797 7.219 1 96.12 112 ASN B CA 1
ATOM 1884 C C . ASN B 1 112 ? 11.273 11.305 6.992 1 96.12 112 ASN B C 1
ATOM 1886 O O . ASN B 1 112 ? 10.953 12.438 7.352 1 96.12 112 ASN B O 1
ATOM 1890 N N . CYS B 1 113 ? 10.43 10.492 6.414 1 96.81 113 CYS B N 1
ATOM 1891 C CA . CYS B 1 113 ? 9.102 10.977 6.062 1 96.81 113 CYS B CA 1
ATOM 1892 C C . CYS B 1 113 ? 8.023 10.055 6.633 1 96.81 113 CYS B C 1
ATOM 1894 O O . CYS B 1 113 ? 7.258 9.445 5.883 1 96.81 113 CYS B O 1
ATOM 1896 N N . PRO B 1 114 ? 7.914 10.047 7.945 1 95.88 114 PRO B N 1
ATOM 1897 C CA . PRO B 1 114 ? 7.039 9.078 8.602 1 95.88 114 PRO B CA 1
ATOM 1898 C C . PRO B 1 114 ? 5.574 9.242 8.203 1 95.88 114 PRO B C 1
ATOM 1900 O O . PRO B 1 114 ? 4.836 8.25 8.141 1 95.88 114 PRO B O 1
ATOM 1903 N N . ASN B 1 115 ? 5.094 10.43 7.984 1 95.88 115 ASN B N 1
ATOM 1904 C CA . ASN B 1 115 ? 3.707 10.648 7.59 1 95.88 115 ASN B CA 1
ATOM 1905 C C . ASN B 1 115 ? 3.402 10.016 6.234 1 95.88 115 ASN B C 1
ATOM 1907 O O . ASN B 1 115 ? 2.33 9.438 6.039 1 95.88 115 ASN B O 1
ATOM 1911 N N . ILE B 1 116 ? 4.371 10.109 5.289 1 95.31 116 ILE B N 1
ATOM 1912 C CA . ILE B 1 116 ? 4.199 9.531 3.961 1 95.31 116 ILE B CA 1
ATOM 1913 C C . ILE B 1 116 ? 4.203 8.008 4.059 1 95.31 116 ILE B C 1
ATOM 1915 O O . ILE B 1 116 ? 3.395 7.34 3.414 1 95.31 116 ILE B O 1
ATOM 1919 N N . VAL B 1 117 ? 5.109 7.484 4.887 1 95.38 117 VAL B N 1
ATOM 1920 C CA . VAL B 1 117 ? 5.195 6.039 5.09 1 95.38 117 VAL B CA 1
ATOM 1921 C C . VAL B 1 117 ? 3.883 5.523 5.68 1 95.38 117 VAL B C 1
ATOM 1923 O O . VAL B 1 117 ? 3.324 4.535 5.191 1 95.38 117 VAL B O 1
ATOM 1926 N N . ASP B 1 118 ? 3.381 6.238 6.684 1 94.75 118 ASP B N 1
ATOM 1927 C CA . ASP B 1 118 ? 2.117 5.867 7.312 1 94.75 118 ASP B CA 1
ATOM 1928 C C . ASP B 1 118 ? 0.968 5.918 6.309 1 94.75 118 ASP B C 1
ATOM 1930 O O . ASP B 1 118 ? 0.146 5 6.254 1 94.75 118 ASP B O 1
ATOM 1934 N N . LEU B 1 119 ? 0.933 6.953 5.516 1 93.94 119 LEU B N 1
ATOM 1935 C CA . LEU B 1 119 ? -0.13 7.121 4.531 1 93.94 119 LEU B CA 1
ATOM 1936 C C . LEU B 1 119 ? -0.134 5.965 3.533 1 93.94 119 LEU B C 1
ATOM 1938 O O . LEU B 1 119 ? -1.187 5.395 3.244 1 93.94 119 LEU B O 1
ATOM 1942 N N . TYR B 1 120 ? 1.026 5.613 3.025 1 94 120 TYR B N 1
ATOM 1943 C CA . TYR B 1 120 ? 1.102 4.547 2.033 1 94 120 TYR B CA 1
ATOM 1944 C C . TYR B 1 120 ? 0.672 3.211 2.631 1 94 120 TYR B C 1
ATOM 1946 O O . TYR B 1 120 ? -0.014 2.424 1.978 1 94 120 TYR B O 1
ATOM 1954 N N . HIS B 1 121 ? 1.129 2.984 3.797 1 93.12 121 HIS B N 1
ATOM 1955 C CA . HIS B 1 121 ? 0.683 1.765 4.461 1 93.12 121 HIS B CA 1
ATOM 1956 C C . HIS B 1 121 ? -0.835 1.74 4.609 1 93.12 121 HIS B C 1
ATOM 1958 O O . HIS B 1 121 ? -1.468 0.706 4.387 1 93.12 121 HIS B O 1
ATOM 1964 N N . ASN B 1 122 ? -1.412 2.842 4.98 1 91.19 122 ASN B N 1
ATOM 1965 C CA . ASN B 1 122 ? -2.859 2.91 5.156 1 91.19 122 ASN B CA 1
ATOM 1966 C C . ASN B 1 122 ? -3.592 2.742 3.828 1 91.19 122 AS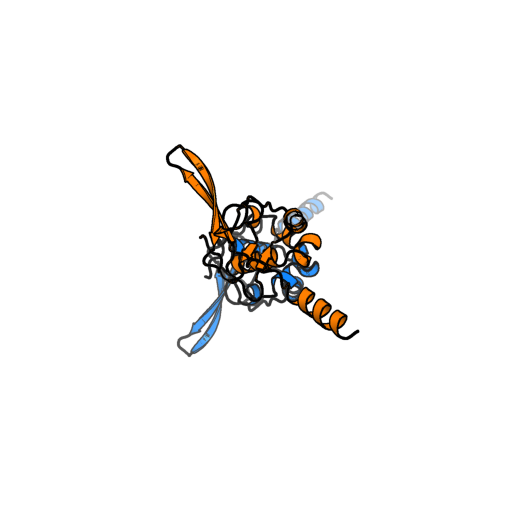N B C 1
ATOM 1968 O O . ASN B 1 122 ? -4.699 2.203 3.791 1 91.19 122 ASN B O 1
ATOM 1972 N N . LEU B 1 123 ? -2.945 3.221 2.742 1 90.75 123 LEU B N 1
ATOM 1973 C CA . LEU B 1 123 ? -3.498 2.941 1.422 1 90.75 123 LEU B CA 1
ATOM 1974 C C . LEU B 1 123 ? -3.541 1.441 1.156 1 90.75 123 LEU B C 1
ATOM 1976 O O . LEU B 1 123 ? -4.562 0.915 0.71 1 90.75 123 LEU B O 1
ATOM 1980 N N . ALA B 1 124 ? -2.465 0.799 1.493 1 89.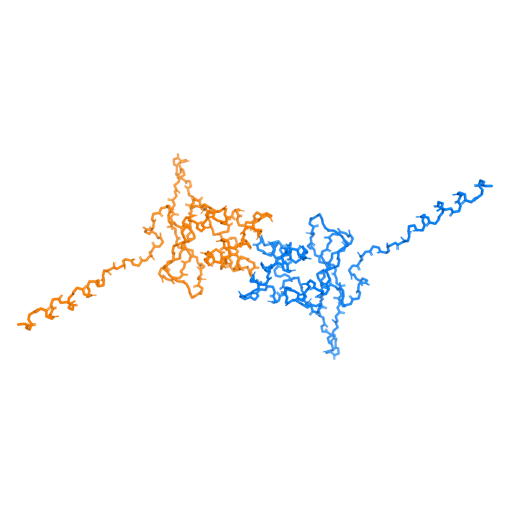25 124 ALA B N 1
ATOM 1981 C CA . ALA B 1 124 ? -2.32 -0.628 1.22 1 89.25 124 ALA B CA 1
ATOM 1982 C C . ALA B 1 124 ? -3.334 -1.444 2.016 1 89.25 124 ALA B C 1
ATOM 1984 O O . ALA B 1 124 ? -3.857 -2.447 1.524 1 89.25 124 ALA B O 1
ATOM 1985 N N . ILE B 1 125 ? -3.625 -0.93 3.197 1 87.62 125 ILE B N 1
ATOM 1986 C CA . ILE B 1 125 ? -4.547 -1.712 4.016 1 87.62 125 ILE B CA 1
ATOM 1987 C C . ILE B 1 125 ? -5.984 -1.279 3.732 1 87.62 125 ILE B C 1
ATOM 1989 O O . ILE B 1 125 ? -6.926 -1.826 4.309 1 87.62 125 ILE B O 1
ATOM 1993 N N . GLY B 1 126 ? -6.168 -0.322 2.861 1 82.81 126 GLY B N 1
ATOM 1994 C CA . GLY B 1 126 ? -7.5 0.057 2.412 1 82.81 126 GLY B CA 1
ATOM 1995 C C . GLY B 1 126 ? -8.188 1.039 3.342 1 82.81 126 GLY B C 1
ATOM 1996 O O . GLY B 1 126 ? -9.414 1.182 3.309 1 82.81 126 GLY B O 1
ATOM 1997 N N . GLU B 1 127 ? -7.457 1.631 4.215 1 73.44 127 GLU B N 1
ATOM 1998 C CA . GLU B 1 127 ? -8.039 2.582 5.152 1 73.44 127 GLU B CA 1
ATOM 1999 C C . GLU B 1 127 ? -8.25 3.945 4.5 1 73.44 127 GLU B C 1
ATOM 2001 O O . GLU B 1 127 ? -9.07 4.742 4.969 1 73.44 127 GLU B O 1
ATOM 2006 N N . VAL B 1 128 ? -7.309 4.203 3.461 1 67.62 128 VAL B N 1
ATOM 2007 C CA . VAL B 1 128 ? -7.406 5.523 2.844 1 67.62 128 VAL B CA 1
ATOM 2008 C C . VAL B 1 128 ? -8.211 5.434 1.549 1 67.62 128 VAL B C 1
ATOM 2010 O O . VAL B 1 128 ? -8.312 6.41 0.805 1 67.62 128 VAL B O 1
ATOM 2013 N N . ASN B 1 129 ? -8.938 4.336 1.301 1 59.22 129 ASN B N 1
ATOM 2014 C CA . ASN B 1 129 ? -9.617 4.141 0.024 1 59.22 129 ASN B CA 1
ATOM 2015 C C . ASN B 1 129 ? -10.258 5.43 -0.474 1 59.22 129 ASN B C 1
ATOM 2017 O O . ASN B 1 129 ? -10.484 6.359 0.306 1 59.22 129 ASN B O 1
ATOM 2021 N N . ASN B 1 130 ? -10.617 5.465 -1.862 1 51.25 130 ASN B N 1
ATOM 2022 C CA . ASN B 1 130 ? -10.883 6.512 -2.848 1 51.25 130 ASN B CA 1
ATOM 2023 C C . ASN B 1 130 ? -11.797 7.594 -2.281 1 51.25 130 ASN B C 1
ATOM 2025 O O . ASN B 1 130 ? -12.992 7.371 -2.088 1 51.25 130 ASN B O 1
ATOM 2029 N N . ILE B 1 131 ? -11.422 8.125 -1.175 1 40.66 131 ILE B N 1
ATOM 2030 C CA . ILE B 1 131 ? -12.148 9.383 -1.067 1 40.66 131 ILE B CA 1
ATOM 2031 C C . ILE B 1 131 ? -11.375 10.484 -1.789 1 40.66 131 ILE B C 1
ATOM 2033 O O . ILE B 1 131 ? -10.156 10.602 -1.637 1 40.66 131 ILE B O 1
#

Organism: Helianthus annuus (NCBI:txid4232)

Nearest PDB structures (foldseek):
  2ivq-assembly1_A  TM=3.809E-01  e=2.430E+00  Escherichia coli
  2iuo-assembly1_C  TM=3.763E-01  e=3.352E+00  Escherichia coli
  2ivg-assembly1_J  TM=3.776E-01  e=3.143E+00  Escherichia coli
  1dw9-assembly1_C  TM=3.068E-01  e=2.430E+00  Escherichia coli
  6xgt-assembly1_E  TM=3.903E-01  e=5.610E+00  Thermomyces lanuginosus